Protein AF-0000000075840897 (afdb_homodimer)

Solvent-accessible surface area (backbone atoms only — not comparable to full-atom values): 18086 Å² total; per-residue (Å²): 125,67,43,53,45,55,40,48,48,54,53,66,44,51,39,72,80,48,94,46,29,31,37,32,58,39,57,42,33,40,28,56,72,81,25,43,31,68,30,54,53,46,26,56,51,46,52,54,47,36,54,46,32,34,51,52,21,56,73,65,63,35,92,47,52,15,61,36,74,41,33,37,37,39,39,49,59,40,84,54,66,41,70,30,66,32,38,38,42,43,44,78,77,44,75,60,80,56,36,32,32,34,40,36,38,36,25,44,93,89,35,72,22,32,41,35,40,36,36,18,19,26,63,71,75,56,37,87,69,88,74,78,76,52,72,72,74,77,73,74,68,84,74,72,65,60,68,67,48,58,60,60,52,47,52,53,49,49,52,51,48,54,57,52,49,59,61,58,60,75,104,128,68,44,54,46,54,39,49,50,54,54,67,44,51,39,74,80,46,93,44,28,31,37,32,59,38,58,40,31,40,27,55,67,80,24,43,32,66,29,55,52,46,26,57,49,46,52,53,46,36,53,46,31,34,51,52,21,57,74,65,63,36,91,47,53,15,60,35,73,41,33,38,37,39,39,49,57,40,83,54,68,41,68,29,66,32,39,37,41,42,46,78,76,43,74,60,80,58,36,32,33,34,40,34,40,34,25,44,94,88,36,73,22,31,41,35,39,36,36,19,18,26,64,70,74,54,37,87,70,86,73,79,76,55,75,73,75,78,75,74,68,84,72,71,63,60,68,67,49,57,60,58,51,48,52,53,50,48,53,50,48,54,57,50,49,59,61,58,60,75,104

Nearest PDB structures (foldseek):
  2oiw-assembly1_C  TM=8.127E-01  e=5.547E-05  Geobacillus stearothermophilus
  2cye-assembly3_C  TM=7.419E-01  e=3.409E-05  Thermus thermophilus HB8
  2cye-assembly3_D  TM=7.695E-01  e=5.547E-05  Thermus thermophilus HB8
  3hm0-assembly1_C  TM=6.742E-01  e=1.288E-05  Bartonella henselae
  1z54-assembly1_C  TM=6.981E-01  e=3.623E-05  Thermus thermophilus HB8

Organism: Prymnesium parvum (NCBI:txid97485)

Radius of gyration: 21.01 Å; Cα contacts (8 Å, |Δi|>4): 615; chains: 2; bounding box: 51×58×53 Å

InterPro domains:
  IPR029069 HotDog domain superfamily [SSF54637] (30-122)
  IPR042171 Acyl-CoA thioesterase, double hotdog domain [G3DSA:2.40.160.210] (9-170)
  IPR049449 Acyl-CoA thioesterase-like, N-terminal HotDog domain [PF13622] (31-118)
  IPR052389 Secondary Metabolite Biosynthesis-Associated [PTHR38110] (14-128)

Structure (mmCIF, N/CA/C/O backbone):
data_AF-0000000075840897-model_v1
#
loop_
_entity.id
_entity.type
_entity.pdbx_description
1 polymer 'Acyl-CoA thioesterase-like N-terminal HotDog domain-containing protein'
#
loop_
_atom_site.group_PDB
_atom_site.id
_atom_site.type_symbol
_atom_site.label_atom_id
_atom_site.label_alt_id
_atom_site.label_comp_id
_atom_site.label_asym_id
_atom_site.label_entity_id
_atom_site.label_seq_id
_atom_site.pdbx_PDB_ins_code
_atom_site.Cartn_x
_atom_site.Cartn_y
_atom_site.Cartn_z
_atom_site.occupancy
_atom_site.B_iso_or_equiv
_atom_site.auth_seq_id
_atom_site.auth_comp_id
_atom_site.auth_asym_id
_atom_site.auth_atom_id
_atom_site.pdbx_PDB_model_num
ATOM 1 N N . MET A 1 1 ? -11.82 6.68 -18.422 1 30.27 1 MET A N 1
ATOM 2 C CA . MET A 1 1 ? -10.711 5.73 -18.453 1 30.27 1 MET A CA 1
ATOM 3 C C . MET A 1 1 ? -11.07 4.445 -17.719 1 30.27 1 MET A C 1
ATOM 5 O O . MET A 1 1 ? -11.688 4.48 -16.656 1 30.27 1 MET A O 1
ATOM 9 N N . PRO A 1 2 ? -11 3.426 -18.391 1 37.78 2 PRO A N 1
ATOM 10 C CA . PRO A 1 2 ? -11.547 2.17 -17.875 1 37.78 2 PRO A CA 1
ATOM 11 C C . PRO A 1 2 ? -11.023 1.831 -16.469 1 37.78 2 PRO A C 1
ATOM 13 O O . PRO A 1 2 ? -9.906 2.219 -16.125 1 37.78 2 PRO A O 1
ATOM 16 N N . ARG A 1 3 ? -11.914 1.494 -15.57 1 45.22 3 ARG A N 1
ATOM 17 C CA . ARG A 1 3 ? -11.891 1.002 -14.195 1 45.22 3 ARG A CA 1
ATOM 18 C C . ARG A 1 3 ? -10.594 0.267 -13.898 1 45.22 3 ARG A C 1
ATOM 20 O O . ARG A 1 3 ? -9.977 0.485 -12.852 1 45.22 3 ARG A O 1
ATOM 27 N N . ALA A 1 4 ? -10.289 -0.65 -14.844 1 48.78 4 ALA A N 1
ATOM 28 C CA . ALA A 1 4 ? -9.297 -1.722 -14.766 1 48.78 4 ALA A CA 1
ATOM 29 C C . ALA A 1 4 ? -7.922 -1.23 -15.211 1 48.78 4 ALA A C 1
ATOM 31 O O . ALA A 1 4 ? -6.934 -1.962 -15.117 1 48.78 4 ALA A O 1
ATOM 32 N N . ALA A 1 5 ? -7.832 0.174 -15.328 1 57.53 5 ALA A N 1
ATOM 33 C CA . ALA A 1 5 ? -6.711 0.597 -16.156 1 57.53 5 ALA A CA 1
ATOM 34 C C . ALA A 1 5 ? -5.438 0.76 -15.336 1 57.53 5 ALA A C 1
ATOM 36 O O . ALA A 1 5 ? -4.352 0.374 -15.773 1 57.53 5 ALA A O 1
ATOM 37 N N . PHE A 1 6 ? -5.664 1.065 -14 1 62.91 6 PHE A N 1
ATOM 38 C CA . PHE A 1 6 ? -4.441 1.334 -13.25 1 62.91 6 PHE A CA 1
ATOM 39 C C . PHE A 1 6 ? -3.719 0.036 -12.914 1 62.91 6 PHE A C 1
ATOM 41 O O . PHE A 1 6 ? -2.498 -0.059 -13.07 1 62.91 6 PHE A O 1
ATOM 48 N N . ASN A 1 7 ? -4.484 -0.882 -12.555 1 62.03 7 ASN A N 1
ATOM 49 C CA . ASN A 1 7 ? -3.891 -2.178 -12.242 1 62.03 7 ASN A CA 1
ATOM 50 C C . ASN A 1 7 ? -3.221 -2.795 -13.469 1 62.03 7 ASN A C 1
ATOM 52 O O . ASN A 1 7 ? -2.105 -3.312 -13.375 1 62.03 7 ASN A O 1
ATOM 56 N N . LEU A 1 8 ? -3.957 -2.607 -14.438 1 63.94 8 LEU A N 1
ATOM 57 C CA . LEU A 1 8 ? -3.432 -3.195 -15.664 1 63.94 8 LEU A CA 1
ATOM 58 C C . LEU A 1 8 ? -2.143 -2.502 -16.094 1 63.94 8 LEU A C 1
ATOM 60 O O . LEU A 1 8 ? -1.184 -3.16 -16.5 1 63.94 8 LEU A O 1
ATOM 64 N N . LEU A 1 9 ? -2.16 -1.252 -15.828 1 67.81 9 LEU A N 1
ATOM 65 C CA . LEU A 1 9 ? -0.963 -0.519 -16.219 1 67.81 9 LEU A CA 1
ATOM 66 C C . LEU A 1 9 ? 0.211 -0.866 -15.312 1 67.81 9 LEU A C 1
ATOM 68 O O . LEU A 1 9 ? 1.328 -1.083 -15.789 1 67.81 9 LEU A O 1
ATOM 72 N N . ALA A 1 10 ? -0.112 -0.98 -14.078 1 73.88 10 ALA A N 1
ATOM 73 C CA . ALA A 1 10 ? 0.959 -1.311 -13.141 1 73.88 10 ALA A CA 1
ATOM 74 C C . ALA A 1 10 ? 1.469 -2.73 -13.367 1 73.88 10 ALA A C 1
ATOM 76 O O . ALA A 1 10 ? 2.676 -2.977 -13.328 1 73.88 10 ALA A O 1
ATOM 77 N N . LEU A 1 11 ? 0.583 -3.58 -13.703 1 73.88 11 LEU A N 1
ATOM 78 C CA . LEU A 1 11 ? 0.962 -4.965 -13.953 1 73.88 11 LEU A CA 1
ATOM 79 C C . LEU A 1 11 ? 1.738 -5.094 -15.258 1 73.88 11 LEU A C 1
ATOM 81 O O . LEU A 1 11 ? 2.672 -5.891 -15.359 1 73.88 11 LEU A O 1
ATOM 85 N N . GLN A 1 12 ? 1.384 -4.293 -16.125 1 75.69 12 GLN A N 1
ATOM 86 C CA . GLN A 1 12 ? 2.059 -4.34 -17.422 1 75.69 12 GLN A CA 1
ATOM 87 C C . GLN A 1 12 ? 3.486 -3.809 -17.312 1 75.69 12 GLN A C 1
ATOM 89 O O . GLN A 1 12 ? 4.371 -4.242 -18.047 1 75.69 12 GLN A O 1
ATOM 94 N N . ARG A 1 13 ? 3.65 -3.004 -16.453 1 84 13 ARG A N 1
ATOM 95 C CA . ARG A 1 13 ? 4.969 -2.4 -16.297 1 84 13 ARG A CA 1
ATOM 96 C C . ARG A 1 13 ? 5.883 -3.295 -15.469 1 84 13 ARG A C 1
ATOM 98 O O . ARG A 1 13 ? 7.105 -3.139 -15.492 1 84 13 ARG A O 1
ATOM 105 N N . LEU A 1 14 ? 5.254 -4.199 -14.75 1 91.25 14 LEU A N 1
ATOM 106 C CA . LEU A 1 14 ? 6.02 -5.109 -13.906 1 91.25 14 LEU A CA 1
ATOM 107 C C . LEU A 1 14 ? 6.496 -6.32 -14.703 1 91.25 14 LEU A C 1
ATOM 109 O O . LEU A 1 14 ? 5.734 -7.266 -14.922 1 91.25 14 LEU A O 1
ATOM 113 N N . HIS A 1 15 ? 7.773 -6.344 -15.133 1 92.81 15 HIS A N 1
ATOM 114 C CA . HIS A 1 15 ? 8.344 -7.391 -15.969 1 92.81 15 HIS A CA 1
ATOM 115 C C . HIS A 1 15 ? 9.211 -8.344 -15.156 1 92.81 15 HIS A C 1
ATOM 117 O O . HIS A 1 15 ? 10.133 -7.906 -14.461 1 92.81 15 HIS A O 1
ATOM 123 N N . ARG A 1 16 ? 8.914 -9.562 -15.297 1 92.44 16 ARG A N 1
ATOM 124 C CA . ARG A 1 16 ? 9.734 -10.562 -14.633 1 92.44 16 ARG A CA 1
ATOM 125 C C . ARG A 1 16 ? 11 -10.859 -15.43 1 92.44 16 ARG A C 1
ATOM 127 O O . ARG A 1 16 ? 10.93 -11.312 -16.562 1 92.44 16 ARG A O 1
ATOM 134 N N . SER A 1 17 ? 12.109 -10.602 -14.914 1 93.06 17 SER A N 1
ATOM 135 C CA . SER A 1 17 ? 13.383 -10.82 -15.594 1 93.06 17 SER A CA 1
ATOM 136 C C . SER A 1 17 ? 14.008 -12.148 -15.164 1 93.06 17 SER A C 1
ATOM 138 O O . SER A 1 17 ? 14.828 -12.719 -15.898 1 93.06 17 SER A O 1
ATOM 140 N N . ALA A 1 18 ? 13.734 -12.641 -14.023 1 93.75 18 ALA A N 1
ATOM 141 C CA . ALA A 1 18 ? 14.148 -13.922 -13.453 1 93.75 18 ALA A CA 1
ATOM 142 C C . ALA A 1 18 ? 13.188 -14.359 -12.344 1 93.75 18 ALA A C 1
ATOM 144 O O . ALA A 1 18 ? 12.273 -13.617 -11.984 1 93.75 18 ALA A O 1
ATOM 145 N N . ARG A 1 19 ? 13.328 -15.547 -11.922 1 91.5 19 ARG A N 1
ATOM 146 C CA . ARG A 1 19 ? 12.477 -16.016 -10.828 1 91.5 19 ARG A CA 1
ATOM 147 C C . ARG A 1 19 ? 12.578 -15.078 -9.625 1 91.5 19 ARG A C 1
ATOM 149 O O . ARG A 1 19 ? 13.672 -14.859 -9.094 1 91.5 19 ARG A O 1
ATOM 156 N N . GLY A 1 20 ? 11.5 -14.461 -9.273 1 95.19 20 GLY A N 1
ATOM 157 C CA . GLY A 1 20 ? 11.43 -13.602 -8.102 1 95.19 20 GLY A CA 1
ATOM 158 C C . GLY A 1 20 ? 12.031 -12.227 -8.336 1 95.19 20 GLY A C 1
ATOM 159 O O . GLY A 1 20 ? 12.234 -11.461 -7.391 1 95.19 20 GLY A O 1
ATOM 160 N N . VAL A 1 21 ? 12.43 -11.961 -9.586 1 97.69 21 VAL A N 1
ATOM 161 C CA . VAL A 1 21 ? 13.023 -10.656 -9.883 1 97.69 21 VAL A CA 1
ATOM 162 C C . VAL A 1 21 ? 12.164 -9.922 -10.906 1 97.69 21 VAL A C 1
ATOM 164 O O . VAL A 1 21 ? 11.914 -10.438 -12 1 97.69 21 VAL A O 1
ATOM 167 N N . TYR A 1 22 ? 11.75 -8.758 -10.57 1 97.62 22 TYR A N 1
ATOM 168 C CA . TYR A 1 22 ? 10.875 -7.945 -11.406 1 97.62 22 TYR A CA 1
ATOM 169 C C . TYR A 1 22 ? 11.5 -6.59 -11.703 1 97.62 22 TYR A C 1
ATOM 171 O O . TYR A 1 22 ? 12.133 -5.984 -10.836 1 97.62 22 TYR A O 1
ATOM 179 N N . ARG A 1 23 ? 11.32 -6.172 -12.906 1 97 23 ARG A N 1
ATOM 180 C CA . ARG A 1 23 ? 11.695 -4.824 -13.312 1 97 23 ARG A CA 1
ATOM 181 C C . ARG A 1 23 ? 10.469 -3.982 -13.625 1 97 23 ARG A C 1
ATOM 183 O O . ARG A 1 23 ? 9.5 -4.477 -14.219 1 97 23 ARG A O 1
ATOM 190 N N . THR A 1 24 ? 10.547 -2.766 -13.172 1 94.5 24 THR A N 1
ATOM 191 C CA . THR A 1 24 ? 9.438 -1.851 -13.43 1 94.5 24 THR A CA 1
ATOM 192 C C . THR A 1 24 ? 9.938 -0.41 -13.516 1 94.5 24 THR A C 1
ATOM 194 O O . THR A 1 24 ? 11.094 -0.13 -13.211 1 94.5 24 THR A O 1
ATOM 197 N N . ARG A 1 25 ? 9.133 0.449 -14.008 1 91.19 25 ARG A N 1
ATOM 198 C CA . ARG A 1 25 ? 9.344 1.891 -13.938 1 91.19 25 ARG A CA 1
ATOM 199 C C . ARG A 1 25 ? 8.367 2.547 -12.969 1 91.19 25 ARG A C 1
ATOM 201 O O . ARG A 1 25 ? 7.148 2.439 -13.148 1 91.19 25 ARG A O 1
ATOM 208 N N . ILE A 1 26 ? 8.922 3.111 -11.953 1 88.81 26 ILE A N 1
ATOM 209 C CA . ILE A 1 26 ? 8.07 3.746 -10.953 1 88.81 26 ILE A CA 1
ATOM 210 C C . ILE A 1 26 ? 7.363 4.949 -11.562 1 88.81 26 ILE A C 1
ATOM 212 O O . ILE A 1 26 ? 8.008 5.852 -12.102 1 88.81 26 ILE A O 1
ATOM 216 N N . SER A 1 27 ? 6.062 4.926 -11.516 1 80.81 27 SER A N 1
ATOM 217 C CA . SER A 1 27 ? 5.266 5.98 -12.133 1 80.81 27 SER A CA 1
ATOM 218 C C . SER A 1 27 ? 5.344 7.277 -11.336 1 80.81 27 SER A C 1
ATOM 220 O O . SER A 1 27 ? 5.332 7.254 -10.102 1 80.81 27 SER A O 1
ATOM 222 N N . HIS A 1 28 ? 5.359 8.344 -11.984 1 75.94 28 HIS A N 1
ATOM 223 C CA . HIS A 1 28 ? 5.328 9.664 -11.359 1 75.94 28 HIS A CA 1
ATOM 224 C C . HIS A 1 28 ? 3.898 10.109 -11.078 1 75.94 28 HIS A C 1
ATOM 226 O O . HIS A 1 28 ? 3.68 11.156 -10.469 1 75.94 28 HIS A O 1
ATOM 232 N N . SER A 1 29 ? 2.955 9.328 -11.531 1 71.81 29 SER A N 1
ATOM 233 C CA . SER A 1 29 ? 1.555 9.727 -11.414 1 71.81 29 SER A CA 1
ATOM 234 C C . SER A 1 29 ? 1.098 9.711 -9.961 1 71.81 29 SER A C 1
ATOM 236 O O . SER A 1 29 ? 0.056 10.281 -9.625 1 71.81 29 SER A O 1
ATOM 238 N N . PHE A 1 30 ? 2 9.141 -9.102 1 72.75 30 PHE A N 1
ATOM 239 C CA . PHE A 1 30 ? 1.608 9 -7.703 1 72.75 30 PHE A CA 1
ATOM 240 C C . PHE A 1 30 ? 2.537 9.797 -6.797 1 72.75 30 PHE A C 1
ATOM 242 O O . PHE A 1 30 ? 2.615 9.531 -5.594 1 72.75 30 PHE A O 1
ATOM 249 N N . ASP A 1 31 ? 3.156 10.695 -7.406 1 71.38 31 ASP A N 1
ATOM 250 C CA . ASP A 1 31 ? 4.141 11.461 -6.641 1 71.38 31 ASP A CA 1
ATOM 251 C C . ASP A 1 31 ? 3.457 12.438 -5.688 1 71.38 31 ASP A C 1
ATOM 253 O O . ASP A 1 31 ? 2.447 13.055 -6.043 1 71.38 31 ASP A O 1
ATOM 257 N N . ILE A 1 32 ? 3.875 12.43 -4.547 1 65 32 ILE A N 1
ATOM 258 C CA . ILE A 1 32 ? 3.572 13.492 -3.596 1 65 32 ILE A CA 1
ATOM 259 C C . ILE A 1 32 ? 4.855 14.227 -3.221 1 65 32 ILE A C 1
ATOM 261 O O . ILE A 1 32 ? 5.812 13.617 -2.736 1 65 32 ILE A O 1
ATOM 265 N N . GLY A 1 33 ? 4.922 15.555 -3.455 1 65.56 33 GLY A N 1
ATOM 266 C CA . GLY A 1 33 ? 6.109 16.328 -3.113 1 65.56 33 GLY A CA 1
ATOM 267 C C . GLY A 1 33 ? 7.324 15.945 -3.939 1 65.56 33 GLY A C 1
ATOM 268 O O . GLY A 1 33 ? 8.445 15.945 -3.436 1 65.56 33 GLY A O 1
ATOM 269 N N . GLY A 1 34 ? 7.129 15.398 -5.168 1 69.12 34 GLY A N 1
ATOM 270 C CA . GLY A 1 34 ? 8.242 15.078 -6.051 1 69.12 34 GLY A CA 1
ATOM 271 C C . GLY A 1 34 ? 8.727 13.648 -5.906 1 69.12 34 GLY A C 1
ATOM 272 O O . GLY A 1 34 ? 9.633 13.227 -6.625 1 69.12 34 GLY A O 1
ATOM 273 N N . GLU A 1 35 ? 8.219 12.992 -4.926 1 78.81 35 GLU A N 1
ATOM 274 C CA . GLU A 1 35 ? 8.609 11.602 -4.734 1 78.81 35 GLU A CA 1
ATOM 275 C C . GLU A 1 35 ? 7.41 10.664 -4.855 1 78.81 35 GLU A C 1
ATOM 277 O O . GLU A 1 35 ? 6.289 11.047 -4.508 1 78.81 35 GLU A O 1
ATOM 282 N N . PRO A 1 36 ? 7.742 9.484 -5.363 1 83.06 36 PRO A N 1
ATOM 283 C CA . PRO A 1 36 ? 6.648 8.516 -5.406 1 83.06 36 PRO A CA 1
ATOM 284 C C . PRO A 1 36 ? 6.039 8.25 -4.027 1 83.06 36 PRO A C 1
ATOM 286 O O . PRO A 1 36 ? 6.766 8.18 -3.033 1 83.06 36 PRO A O 1
ATOM 289 N N . ASN A 1 37 ? 4.777 8.234 -4.031 1 84 37 ASN A N 1
ATOM 290 C CA . ASN A 1 37 ? 4.047 7.895 -2.814 1 84 37 ASN A CA 1
ATOM 291 C C . ASN A 1 37 ? 4.41 6.496 -2.316 1 84 37 ASN A C 1
ATOM 293 O O . ASN A 1 37 ? 4.457 5.547 -3.1 1 84 37 ASN A O 1
ATOM 297 N N . ARG A 1 38 ? 4.641 6.41 -1.081 1 89.94 38 ARG A N 1
ATOM 298 C CA . ARG A 1 38 ? 5.098 5.152 -0.493 1 89.94 38 ARG A CA 1
ATOM 299 C C . ARG A 1 38 ? 3.982 4.117 -0.481 1 89.94 38 ARG A C 1
ATOM 301 O O . ARG A 1 38 ? 4.246 2.912 -0.491 1 89.94 38 ARG A O 1
ATOM 308 N N . GLY A 1 39 ? 2.674 4.535 -0.479 1 87.62 39 GLY A N 1
ATOM 309 C CA . GLY A 1 39 ? 1.571 3.613 -0.705 1 87.62 39 GLY A CA 1
ATOM 310 C C . GLY A 1 39 ? 1.587 2.99 -2.088 1 87.62 39 GLY A C 1
ATOM 311 O O . GLY A 1 39 ? 1.244 1.817 -2.25 1 87.62 39 GLY A O 1
ATOM 312 N N . TYR A 1 40 ? 1.993 3.768 -3.029 1 84.56 40 TYR A N 1
ATOM 313 C CA . TYR A 1 40 ? 2.131 3.244 -4.383 1 84.56 40 TYR A CA 1
ATOM 314 C C . TYR A 1 40 ? 3.232 2.193 -4.453 1 84.56 40 TYR A C 1
ATOM 316 O O . TYR A 1 40 ? 3.082 1.169 -5.125 1 84.56 40 TYR A O 1
ATOM 324 N N . LEU A 1 41 ? 4.328 2.457 -3.781 1 92.5 41 LEU A N 1
ATOM 325 C CA . LEU A 1 41 ? 5.41 1.479 -3.748 1 92.5 41 LEU A CA 1
ATOM 326 C C . LEU A 1 41 ? 4.93 0.162 -3.145 1 92.5 41 LEU A C 1
ATOM 328 O O . LEU A 1 41 ? 5.289 -0.914 -3.629 1 92.5 41 LEU A O 1
ATOM 332 N N . SER A 1 42 ? 4.129 0.286 -2.107 1 93.75 42 SER A N 1
ATOM 333 C CA . SER A 1 42 ? 3.564 -0.905 -1.482 1 93.75 42 SER A CA 1
ATOM 334 C C . SER A 1 42 ? 2.658 -1.661 -2.449 1 93.75 42 SER A C 1
ATOM 336 O O . SER A 1 42 ? 2.662 -2.895 -2.475 1 93.75 42 SER A O 1
ATOM 338 N N . PHE A 1 43 ? 1.948 -0.928 -3.211 1 88.06 43 PHE A N 1
ATOM 339 C CA . PHE A 1 43 ? 1.068 -1.521 -4.211 1 88.06 43 PHE A CA 1
ATOM 340 C C . PHE A 1 43 ? 1.872 -2.309 -5.242 1 88.06 43 PHE A C 1
ATOM 342 O O . PHE A 1 43 ? 1.582 -3.479 -5.5 1 88.06 43 PHE A O 1
ATOM 349 N N . VAL A 1 44 ? 2.922 -1.704 -5.797 1 91.5 44 VAL A N 1
ATOM 350 C CA . VAL A 1 44 ? 3.727 -2.342 -6.836 1 91.5 44 VAL A CA 1
ATOM 351 C C . VAL A 1 44 ? 4.441 -3.562 -6.258 1 91.5 44 VAL A C 1
ATOM 353 O O . VAL A 1 44 ? 4.527 -4.605 -6.91 1 91.5 44 VAL A O 1
ATOM 356 N N . ALA A 1 45 ? 4.977 -3.406 -5.027 1 95.69 45 ALA A N 1
ATOM 357 C CA . ALA A 1 45 ? 5.617 -4.539 -4.359 1 95.69 45 ALA A CA 1
ATOM 358 C C . ALA A 1 45 ? 4.621 -5.668 -4.121 1 95.69 45 ALA A C 1
ATOM 360 O O . ALA A 1 45 ? 4.957 -6.844 -4.277 1 95.69 45 ALA A O 1
ATOM 361 N N . GLY A 1 46 ? 3.402 -5.258 -3.734 1 93.81 46 GLY A N 1
ATOM 362 C CA . GLY A 1 46 ? 2.352 -6.246 -3.545 1 93.81 46 GLY A CA 1
ATOM 363 C C . GLY A 1 46 ? 2.041 -7.035 -4.805 1 93.81 46 GLY A C 1
ATOM 364 O O . GLY A 1 46 ? 1.78 -8.234 -4.742 1 93.81 46 GLY A O 1
ATOM 365 N N . LEU A 1 47 ? 2.061 -6.379 -5.906 1 90.94 47 LEU A N 1
ATOM 366 C CA . LEU A 1 47 ? 1.828 -7.055 -7.176 1 90.94 47 LEU A CA 1
ATOM 367 C C . LEU A 1 47 ? 2.92 -8.086 -7.453 1 90.94 47 LEU A C 1
ATOM 369 O O . LEU A 1 47 ? 2.627 -9.211 -7.855 1 90.94 47 LEU A O 1
ATOM 373 N N . ALA A 1 48 ? 4.141 -7.688 -7.191 1 95.25 48 ALA A N 1
ATOM 374 C CA . ALA A 1 48 ? 5.266 -8.586 -7.422 1 95.25 48 ALA A CA 1
ATOM 375 C C . ALA A 1 48 ? 5.207 -9.789 -6.48 1 95.25 48 ALA A C 1
ATOM 377 O O . ALA A 1 48 ? 5.391 -10.93 -6.91 1 95.25 48 ALA A O 1
ATOM 378 N N . MET A 1 49 ? 4.922 -9.508 -5.25 1 96.06 49 MET A N 1
ATOM 379 C CA . MET A 1 49 ? 4.836 -10.578 -4.262 1 96.06 49 MET A CA 1
ATOM 380 C C . MET A 1 49 ? 3.676 -11.516 -4.574 1 96.06 49 MET A C 1
ATOM 382 O O . MET A 1 49 ? 3.807 -12.742 -4.453 1 96.06 49 MET A O 1
ATOM 386 N N . GLY A 1 50 ? 2.564 -10.914 -4.961 1 91.88 50 GLY A N 1
ATOM 387 C CA . GLY A 1 50 ? 1.415 -11.727 -5.328 1 91.88 50 GLY A CA 1
ATOM 388 C C . GLY A 1 50 ? 1.7 -12.688 -6.469 1 91.88 50 GLY A C 1
ATOM 389 O O . GLY A 1 50 ? 1.304 -13.852 -6.418 1 91.88 50 GLY A O 1
ATOM 390 N N . ARG A 1 51 ? 2.355 -12.219 -7.473 1 90.12 51 ARG A N 1
ATOM 391 C CA . ARG A 1 51 ? 2.729 -13.07 -8.594 1 90.12 51 ARG A CA 1
ATOM 392 C C . ARG A 1 51 ? 3.643 -14.203 -8.148 1 90.12 51 ARG A C 1
ATOM 394 O O . ARG A 1 51 ? 3.475 -15.352 -8.57 1 90.12 51 ARG A O 1
ATOM 401 N N . THR A 1 52 ? 4.547 -13.867 -7.348 1 94 52 THR A N 1
ATOM 402 C CA . THR A 1 52 ? 5.488 -14.867 -6.852 1 94 52 THR A CA 1
ATOM 403 C C . THR A 1 52 ? 4.773 -15.906 -5.992 1 94 52 THR A C 1
ATOM 405 O O . THR A 1 52 ? 5.016 -17.109 -6.129 1 94 52 THR A O 1
ATOM 408 N N . ALA A 1 53 ? 3.904 -15.445 -5.141 1 93.12 53 ALA A N 1
ATOM 409 C CA . ALA A 1 53 ? 3.145 -16.344 -4.281 1 93.12 53 ALA A CA 1
ATOM 410 C C . ALA A 1 53 ? 2.316 -17.328 -5.109 1 93.12 53 ALA A C 1
ATOM 412 O O . ALA A 1 53 ? 2.238 -18.516 -4.789 1 93.12 53 ALA A O 1
ATOM 413 N N . ALA A 1 54 ? 1.707 -16.781 -6.109 1 87 54 ALA A N 1
ATOM 414 C CA . ALA A 1 54 ? 0.898 -17.625 -6.992 1 87 54 ALA A CA 1
ATOM 415 C C . ALA A 1 54 ? 1.751 -18.688 -7.664 1 87 54 ALA A C 1
ATOM 417 O O . ALA A 1 54 ? 1.334 -19.844 -7.77 1 87 54 ALA A O 1
ATOM 418 N N . GLU A 1 55 ? 2.891 -18.359 -8.109 1 86.88 55 GLU A N 1
ATOM 419 C CA . GLU A 1 55 ? 3.797 -19.297 -8.758 1 86.88 55 GLU A CA 1
ATOM 420 C C . GLU A 1 55 ? 4.25 -20.391 -7.785 1 86.88 55 GLU A C 1
ATOM 422 O O . GLU A 1 55 ? 4.27 -21.562 -8.133 1 86.88 55 GLU A O 1
ATOM 427 N N . ILE A 1 56 ? 4.559 -19.938 -6.645 1 85 56 ILE A N 1
ATOM 428 C CA . ILE A 1 56 ? 5.039 -20.875 -5.629 1 85 56 ILE A CA 1
ATOM 429 C C . ILE A 1 56 ? 3.93 -21.859 -5.266 1 85 56 ILE A C 1
ATOM 431 O O . ILE A 1 56 ? 4.18 -23.047 -5.121 1 85 56 ILE A O 1
ATOM 435 N N . SER A 1 57 ? 2.77 -21.297 -5.16 1 83.12 57 SER A N 1
ATOM 436 C CA . SER A 1 57 ? 1.652 -22.156 -4.789 1 83.12 57 SER A CA 1
ATOM 437 C C . SER A 1 57 ? 1.343 -23.172 -5.891 1 83.12 57 SER A C 1
ATOM 439 O O . SER A 1 57 ? 0.996 -24.312 -5.605 1 83.12 57 SER A O 1
ATOM 441 N N . LEU A 1 58 ? 1.444 -22.812 -7.07 1 80.62 58 LEU A N 1
ATOM 442 C CA . LEU A 1 58 ? 1.217 -23.719 -8.195 1 80.62 58 LEU A CA 1
ATOM 443 C C . LEU A 1 58 ? 2.279 -24.812 -8.242 1 80.62 58 LEU A C 1
ATOM 445 O O . LEU A 1 58 ? 1.964 -25.969 -8.492 1 80.62 58 LEU A O 1
ATOM 449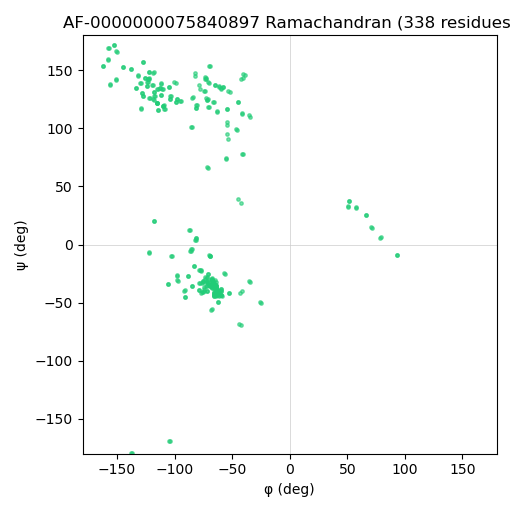 N N . GLU A 1 59 ? 3.438 -24.422 -8.039 1 81.5 59 GLU A N 1
ATOM 450 C CA . GLU A 1 59 ? 4.535 -25.391 -8.055 1 81.5 59 GLU A CA 1
ATOM 451 C C . GLU A 1 59 ? 4.398 -26.406 -6.918 1 81.5 59 GLU A C 1
ATOM 453 O O . GLU A 1 59 ? 4.754 -27.578 -7.078 1 81.5 59 GLU A O 1
ATOM 458 N N . ALA A 1 60 ? 3.891 -25.906 -5.785 1 77.19 60 ALA A N 1
ATOM 459 C CA . ALA A 1 60 ? 3.732 -26.766 -4.617 1 77.19 60 ALA A CA 1
ATOM 460 C C . ALA A 1 60 ? 2.459 -27.594 -4.719 1 77.19 60 ALA A C 1
ATOM 462 O O . ALA A 1 60 ? 2.131 -28.359 -3.801 1 77.19 60 ALA A O 1
ATOM 463 N N . GLU A 1 61 ? 1.803 -27.469 -5.895 1 72.31 61 GLU A N 1
ATOM 464 C CA . GLU A 1 61 ? 0.532 -28.172 -6.086 1 72.31 61 GLU A CA 1
ATOM 465 C C . GLU A 1 61 ? -0.419 -27.906 -4.922 1 72.31 61 GLU A C 1
ATOM 467 O O . GLU A 1 61 ? -1.104 -28.812 -4.453 1 72.31 61 GLU A O 1
ATOM 472 N N . ALA A 1 62 ? -0.214 -26.703 -4.465 1 65.19 62 ALA A N 1
ATOM 473 C CA . ALA A 1 62 ? -1.121 -26.328 -3.385 1 65.19 62 ALA A CA 1
ATOM 474 C C . ALA A 1 62 ? -2.572 -26.344 -3.854 1 65.19 62 ALA A C 1
ATOM 476 O O . ALA A 1 62 ? -2.859 -26.047 -5.016 1 65.19 62 ALA A O 1
ATOM 477 N N . GLU A 1 63 ? -3.385 -26.938 -2.98 1 63.03 63 GLU A N 1
ATOM 478 C CA . GLU A 1 63 ? -4.809 -27.016 -3.299 1 63.03 63 GLU A CA 1
ATOM 479 C C . GLU A 1 63 ? -5.379 -25.656 -3.648 1 63.03 63 GLU A C 1
ATOM 481 O O . GLU A 1 63 ? -6.203 -25.531 -4.559 1 63.03 63 GLU A O 1
ATOM 486 N N . ALA A 1 64 ? -4.926 -24.641 -2.842 1 62.78 64 ALA A N 1
ATOM 487 C CA . ALA A 1 64 ? -5.441 -23.297 -3.105 1 62.78 64 ALA A CA 1
ATOM 488 C C . ALA A 1 64 ? -4.309 -22.312 -3.4 1 62.78 64 ALA A C 1
ATOM 490 O O . ALA A 1 64 ? -3.221 -22.422 -2.826 1 62.78 64 ALA A O 1
ATOM 491 N N . LYS A 1 65 ? -4.551 -21.438 -4.301 1 77.5 65 LYS A N 1
ATOM 492 C CA . LYS A 1 65 ? -3.588 -20.406 -4.656 1 77.5 65 LYS A CA 1
ATOM 493 C C . LYS A 1 65 ? -3.463 -19.359 -3.543 1 77.5 65 LYS A C 1
ATOM 495 O O . LYS A 1 65 ? -4.469 -18.953 -2.961 1 77.5 65 LYS A O 1
ATOM 500 N N . HIS A 1 66 ? -2.221 -19.172 -3.104 1 83.56 66 HIS A N 1
ATOM 501 C CA . HIS A 1 66 ? -1.936 -18.125 -2.125 1 83.56 66 HIS A CA 1
ATOM 502 C C . HIS A 1 66 ? -2.053 -16.734 -2.75 1 83.56 66 HIS A C 1
ATOM 504 O O . HIS A 1 66 ? -1.063 -16 -2.838 1 83.56 66 HIS A O 1
ATOM 510 N N . SER A 1 67 ? -3.242 -16.375 -3.141 1 80.19 67 SER A N 1
ATOM 511 C CA . SER A 1 67 ? -3.379 -15.219 -4.016 1 80.19 67 SER A CA 1
ATOM 512 C C . SER A 1 67 ? -3.848 -13.992 -3.242 1 80.19 67 SER A C 1
ATOM 514 O O . SER A 1 67 ? -3.793 -12.875 -3.75 1 80.19 67 SER A O 1
ATOM 516 N N . GLN A 1 68 ? -4.23 -14.211 -2.051 1 86.88 68 GLN A N 1
ATOM 517 C CA . GLN A 1 68 ? -4.812 -13.094 -1.309 1 86.88 68 GLN A CA 1
ATOM 518 C C . GLN A 1 68 ? -3.816 -12.531 -0.298 1 86.88 68 GLN A C 1
ATOM 520 O O . GLN A 1 68 ? -3.273 -13.273 0.526 1 86.88 68 GLN A O 1
ATOM 525 N N . LEU A 1 69 ? -3.574 -11.273 -0.388 1 92.94 69 LEU A N 1
ATOM 526 C CA . LEU A 1 69 ? -2.738 -10.617 0.61 1 92.94 69 LEU A CA 1
ATOM 527 C C . LEU A 1 69 ? -3.461 -10.523 1.949 1 92.94 69 LEU A C 1
ATOM 529 O O . LEU A 1 69 ? -4.527 -9.914 2.043 1 92.94 69 LEU A O 1
ATOM 533 N N . ILE A 1 70 ? -2.881 -11.148 2.928 1 94.06 70 ILE A N 1
ATOM 534 C CA . ILE A 1 70 ? -3.463 -11.188 4.266 1 94.06 70 ILE A CA 1
ATOM 535 C C . ILE A 1 70 ? -2.936 -10.023 5.094 1 94.06 70 ILE A C 1
ATOM 537 O O . ILE A 1 70 ? -3.697 -9.359 5.801 1 94.06 70 ILE A O 1
ATOM 541 N N . SER A 1 71 ? -1.644 -9.812 5.004 1 96.69 71 SER A N 1
ATOM 542 C CA . SER A 1 71 ? -0.999 -8.719 5.715 1 96.69 71 SER A CA 1
ATOM 543 C C . SER A 1 71 ? 0.331 -8.344 5.066 1 96.69 71 SER A C 1
ATOM 545 O O . SER A 1 71 ? 0.914 -9.141 4.332 1 96.69 71 SER A O 1
ATOM 547 N N . MET A 1 72 ? 0.743 -7.145 5.363 1 97.75 72 MET A N 1
ATOM 548 C CA . MET A 1 72 ? 2.014 -6.676 4.816 1 97.75 72 MET A CA 1
ATOM 549 C C . MET A 1 72 ? 2.666 -5.664 5.75 1 97.75 72 MET A C 1
ATOM 551 O O . MET A 1 72 ? 1.979 -4.832 6.348 1 97.75 72 MET A O 1
ATOM 555 N N . HIS A 1 73 ? 3.895 -5.766 5.816 1 98.38 73 HIS A N 1
ATOM 556 C CA . HIS A 1 73 ? 4.711 -4.738 6.449 1 98.38 73 HIS A CA 1
ATOM 557 C C . HIS A 1 73 ? 5.637 -4.066 5.438 1 98.38 73 HIS A C 1
ATOM 559 O O . HIS A 1 73 ? 6.227 -4.742 4.594 1 98.38 73 HIS A O 1
ATOM 565 N N . ALA A 1 74 ? 5.68 -2.811 5.484 1 98 74 ALA A N 1
ATOM 566 C CA . ALA A 1 74 ? 6.555 -2.037 4.605 1 98 74 ALA A CA 1
ATOM 567 C C . ALA A 1 74 ? 7.473 -1.126 5.414 1 98 74 ALA A C 1
ATOM 569 O O . ALA A 1 74 ? 7.047 -0.517 6.398 1 98 74 ALA A O 1
ATOM 570 N N . SER A 1 75 ? 8.688 -1.066 5.062 1 97.44 75 SER A N 1
ATOM 571 C CA . SER A 1 75 ? 9.672 -0.142 5.621 1 97.44 75 SER A CA 1
ATOM 572 C C . SER A 1 75 ? 10.406 0.617 4.52 1 97.44 75 SER A C 1
ATOM 574 O O . SER A 1 75 ? 10.891 0.013 3.562 1 97.44 75 SER A O 1
ATOM 576 N N . PHE A 1 76 ? 10.461 1.868 4.656 1 95.19 76 PHE A N 1
ATOM 577 C CA . PHE A 1 76 ? 11.039 2.723 3.629 1 95.19 76 PHE A CA 1
ATOM 578 C C . PHE A 1 76 ? 12.359 3.314 4.102 1 95.19 76 PHE A C 1
ATOM 580 O O . PHE A 1 76 ? 12.398 4.043 5.098 1 95.19 76 PHE A O 1
ATOM 587 N N . SER A 1 77 ? 13.344 2.971 3.346 1 91.75 77 SER A N 1
ATOM 588 C CA . SER A 1 77 ? 14.695 3.291 3.803 1 91.75 77 SER A CA 1
ATOM 589 C C . SER A 1 77 ? 15.203 4.574 3.154 1 91.75 77 SER A C 1
ATOM 591 O O . SER A 1 77 ? 16.078 5.25 3.709 1 91.75 77 SER A O 1
ATOM 593 N N . SER A 1 78 ? 14.781 4.855 1.965 1 87.44 78 SER A N 1
ATOM 594 C CA . SER A 1 78 ? 15.234 6.051 1.257 1 87.44 78 SER A CA 1
ATOM 595 C C . SER A 1 78 ? 14.18 6.531 0.26 1 87.44 78 SER A C 1
ATOM 597 O O . SER A 1 78 ? 13.18 5.852 0.03 1 87.44 78 SER A O 1
ATOM 599 N N . SER A 1 79 ? 14.43 7.648 -0.263 1 85.88 79 SER A N 1
ATOM 600 C CA . SER A 1 79 ? 13.539 8.172 -1.297 1 85.88 79 SER A CA 1
ATOM 601 C C . SER A 1 79 ? 13.68 7.383 -2.594 1 85.88 79 SER A C 1
ATOM 603 O O . SER A 1 79 ? 14.727 6.801 -2.867 1 85.88 79 SER A O 1
ATOM 605 N N . THR A 1 80 ? 12.602 7.184 -3.168 1 88.75 80 THR A N 1
ATOM 606 C CA . THR A 1 80 ? 12.562 6.566 -4.488 1 88.75 80 THR A CA 1
ATOM 607 C C . THR A 1 80 ? 12.367 7.621 -5.574 1 88.75 80 THR A C 1
ATOM 609 O O . THR A 1 80 ? 11.648 8.602 -5.371 1 88.75 80 THR A O 1
ATOM 612 N N . ARG A 1 81 ? 13.062 7.461 -6.672 1 89.19 81 ARG A N 1
ATOM 613 C CA . ARG A 1 81 ? 12.906 8.375 -7.797 1 89.19 81 ARG A CA 1
ATOM 614 C C . ARG A 1 81 ? 11.742 7.953 -8.688 1 89.19 81 ARG A C 1
ATOM 616 O O . ARG A 1 81 ? 11.625 6.785 -9.055 1 89.19 81 ARG A O 1
ATOM 623 N N . GLY A 1 82 ? 10.844 8.906 -8.906 1 85.62 82 GLY A N 1
ATOM 624 C CA . GLY A 1 82 ? 9.781 8.688 -9.875 1 85.62 82 GLY A CA 1
ATOM 625 C C . GLY A 1 82 ? 10.281 8.648 -11.312 1 85.62 82 GLY A C 1
ATOM 626 O O . GLY A 1 82 ? 11.352 9.188 -11.617 1 85.62 82 GLY A O 1
ATOM 627 N N . ASN A 1 83 ? 9.5 7.926 -12.133 1 86.69 83 ASN A N 1
ATOM 628 C CA . ASN A 1 83 ? 9.828 7.785 -13.555 1 86.69 83 ASN A CA 1
ATOM 629 C C . ASN A 1 83 ? 11.211 7.18 -13.75 1 86.69 83 ASN A C 1
ATOM 631 O O . ASN A 1 83 ? 11.977 7.637 -14.594 1 86.69 83 ASN A O 1
ATOM 635 N N . ALA A 1 84 ? 11.594 6.398 -12.93 1 91.44 84 ALA A N 1
ATOM 636 C CA . ALA A 1 84 ? 12.875 5.699 -12.984 1 91.44 84 ALA A CA 1
ATOM 637 C C . ALA A 1 84 ? 12.68 4.195 -12.836 1 91.44 84 ALA A C 1
ATOM 639 O O . ALA A 1 84 ? 11.664 3.74 -12.305 1 91.44 84 ALA A O 1
ATOM 640 N N . GLU A 1 85 ? 13.695 3.523 -13.344 1 94.88 85 GLU A N 1
ATOM 641 C CA . GLU A 1 85 ? 13.656 2.068 -13.258 1 94.88 85 GLU A CA 1
ATOM 642 C C . GLU A 1 85 ? 13.914 1.592 -11.836 1 94.88 85 GLU A C 1
ATOM 644 O O . GLU A 1 85 ? 14.703 2.199 -11.102 1 94.88 85 GLU A O 1
ATOM 649 N N . ALA A 1 86 ? 13.219 0.583 -11.484 1 96.75 86 ALA A N 1
ATOM 650 C CA . ALA A 1 86 ? 13.414 -0.081 -10.203 1 96.75 86 ALA A CA 1
ATOM 651 C C . ALA A 1 86 ? 13.367 -1.599 -10.359 1 96.75 86 ALA A C 1
ATOM 653 O O . ALA A 1 86 ? 12.797 -2.115 -11.32 1 96.75 86 ALA A O 1
ATOM 654 N N . VAL A 1 87 ? 14.086 -2.213 -9.477 1 98.19 87 VAL A N 1
ATOM 655 C CA . VAL A 1 87 ? 14.062 -3.67 -9.406 1 98.19 87 VAL A CA 1
ATOM 656 C C . VAL A 1 87 ? 13.398 -4.113 -8.102 1 98.19 87 VAL A C 1
ATOM 658 O O . VAL A 1 87 ? 13.648 -3.535 -7.043 1 98.19 87 VAL A O 1
ATOM 661 N N . ILE A 1 88 ? 12.523 -5.059 -8.172 1 98.38 88 ILE A N 1
ATOM 662 C CA . ILE A 1 88 ? 11.93 -5.684 -6.996 1 98.38 88 ILE A CA 1
ATOM 663 C C . ILE A 1 88 ? 12.352 -7.148 -6.922 1 98.38 88 ILE A C 1
ATOM 665 O O . ILE A 1 88 ? 12.031 -7.941 -7.809 1 98.38 88 ILE A O 1
ATOM 669 N N . GLU A 1 89 ? 13.094 -7.441 -5.867 1 98.69 89 GLU A N 1
ATOM 670 C CA . GLU A 1 89 ? 13.492 -8.82 -5.59 1 98.69 89 GLU A CA 1
ATOM 671 C C . GLU A 1 89 ? 12.578 -9.461 -4.555 1 98.69 89 GLU A C 1
ATOM 673 O O . GLU A 1 89 ? 12.391 -8.922 -3.461 1 98.69 89 GLU A O 1
ATOM 678 N N . VAL A 1 90 ? 12.008 -10.594 -4.922 1 98.44 90 VAL A N 1
ATOM 679 C CA . VAL A 1 90 ? 11.062 -11.273 -4.039 1 98.44 90 VAL A CA 1
ATOM 680 C C . VAL A 1 90 ? 11.602 -12.648 -3.66 1 98.44 90 VAL A C 1
ATOM 682 O O . VAL A 1 90 ? 12.031 -13.414 -4.523 1 98.44 90 VAL A O 1
ATOM 685 N N . GLU A 1 91 ? 11.578 -12.93 -2.387 1 97.44 91 GLU A N 1
ATOM 686 C CA . GLU A 1 91 ? 11.992 -14.234 -1.873 1 97.44 91 GLU A CA 1
ATOM 687 C C . GLU A 1 91 ? 10.938 -14.82 -0.941 1 97.44 91 GLU A C 1
ATOM 689 O O . GLU A 1 91 ? 10.344 -14.102 -0.139 1 97.44 91 GLU A O 1
ATOM 694 N N . ALA A 1 92 ? 10.727 -16.109 -1.09 1 96.31 92 ALA A N 1
ATOM 695 C CA . ALA A 1 92 ? 9.844 -16.797 -0.154 1 96.31 92 ALA A CA 1
ATOM 696 C C . ALA A 1 92 ? 10.578 -17.141 1.139 1 96.31 92 ALA A C 1
ATOM 698 O O . ALA A 1 92 ? 11.578 -17.859 1.12 1 96.31 92 ALA A O 1
ATOM 699 N N . LEU A 1 93 ? 10.062 -16.609 2.186 1 97.31 93 LEU A N 1
ATOM 700 C CA . LEU A 1 93 ? 10.656 -16.906 3.482 1 97.31 93 LEU A CA 1
ATOM 701 C C . LEU A 1 93 ? 10.102 -18.203 4.055 1 97.31 93 LEU A C 1
ATOM 703 O O . LEU A 1 93 ? 10.828 -18.969 4.688 1 97.31 93 LEU A O 1
ATOM 707 N N . ARG A 1 94 ? 8.859 -18.422 3.809 1 94.31 94 ARG A N 1
ATOM 708 C CA . ARG A 1 94 ? 8.164 -19.609 4.309 1 94.31 94 ARG A CA 1
ATOM 709 C C . ARG A 1 94 ? 6.957 -19.938 3.438 1 94.31 94 ARG A C 1
ATOM 711 O O . ARG A 1 94 ? 6.234 -19.047 3 1 94.31 94 ARG A O 1
ATOM 718 N N . THR A 1 95 ? 6.789 -21.172 3.184 1 91.12 95 THR A N 1
ATOM 719 C CA . THR A 1 95 ? 5.609 -21.656 2.479 1 91.12 95 THR A CA 1
ATOM 720 C C . THR A 1 95 ? 4.961 -22.812 3.236 1 91.12 95 THR A C 1
ATOM 722 O O . THR A 1 95 ? 5.633 -23.797 3.574 1 91.12 95 THR A O 1
ATOM 725 N N . SER A 1 96 ? 3.822 -22.578 3.619 1 86.75 96 SER A N 1
ATOM 726 C CA . SER A 1 96 ? 3.016 -23.641 4.211 1 86.75 96 SER A CA 1
ATOM 727 C C . SER A 1 96 ? 1.947 -24.125 3.236 1 86.75 96 SER A C 1
ATOM 729 O O . SER A 1 96 ? 1.958 -23.766 2.061 1 86.75 96 SER A O 1
ATOM 731 N N . ARG A 1 97 ? 0.985 -24.953 3.744 1 83.06 97 ARG A N 1
ATOM 732 C CA . ARG A 1 97 ? -0.096 -25.484 2.922 1 83.06 97 ARG A CA 1
ATOM 733 C C . ARG A 1 97 ? -1.044 -24.375 2.48 1 83.06 97 ARG A C 1
ATOM 735 O O . ARG A 1 97 ? -1.55 -24.391 1.355 1 83.06 97 ARG A O 1
ATOM 742 N N . SER A 1 98 ? -1.146 -23.312 3.367 1 85.25 98 SER A N 1
ATOM 743 C CA . SER A 1 98 ? -2.205 -22.344 3.096 1 85.25 98 SER A CA 1
ATOM 744 C C . SER A 1 98 ? -1.642 -20.938 2.934 1 85.25 98 SER A C 1
ATOM 746 O O . SER A 1 98 ? -2.361 -20.016 2.547 1 85.25 98 SER A O 1
ATOM 748 N N . THR A 1 99 ? -0.34 -20.812 3.217 1 91.38 99 THR A N 1
ATOM 749 C CA . THR A 1 99 ? 0.173 -19.453 3.16 1 91.38 99 THR A CA 1
ATOM 750 C C . THR A 1 99 ? 1.604 -19.438 2.633 1 91.38 99 THR A C 1
ATOM 752 O O . THR A 1 99 ? 2.336 -20.422 2.775 1 91.38 99 THR A O 1
ATOM 755 N N . SER A 1 100 ? 1.966 -18.391 2.045 1 93.94 100 SER A N 1
ATOM 756 C CA . SER A 1 100 ? 3.34 -18.031 1.699 1 93.94 100 SER A CA 1
ATOM 757 C C . SER A 1 100 ? 3.744 -16.703 2.326 1 93.94 100 SER A C 1
ATOM 759 O O . SER A 1 100 ? 3.02 -15.711 2.213 1 93.94 100 SER A O 1
ATOM 761 N N . THR A 1 101 ? 4.824 -16.703 3.041 1 96.44 101 THR A N 1
ATOM 762 C CA . THR A 1 101 ? 5.434 -15.477 3.557 1 96.44 101 THR A CA 1
ATOM 763 C C . THR A 1 101 ? 6.59 -15.031 2.668 1 96.44 101 THR A C 1
ATOM 765 O O . THR A 1 101 ? 7.543 -15.789 2.459 1 96.44 101 THR A O 1
ATOM 768 N N . LEU A 1 102 ? 6.449 -13.82 2.195 1 98.12 102 LEU A N 1
ATOM 769 C CA . LEU A 1 102 ? 7.426 -13.344 1.217 1 98.12 102 LEU A CA 1
ATOM 770 C C . LEU A 1 102 ? 8.109 -12.07 1.699 1 98.12 102 LEU A C 1
ATOM 772 O O . LEU A 1 102 ? 7.512 -11.281 2.436 1 98.12 102 LEU A O 1
ATOM 776 N N . LEU A 1 103 ? 9.359 -11.922 1.305 1 98.69 103 LEU A N 1
ATOM 777 C CA . LEU A 1 103 ? 10.117 -10.688 1.454 1 98.69 103 LEU A CA 1
ATOM 778 C C . LEU A 1 103 ? 10.406 -10.055 0.096 1 98.69 103 LEU A C 1
ATOM 780 O O . LEU A 1 103 ? 10.836 -10.742 -0.833 1 98.69 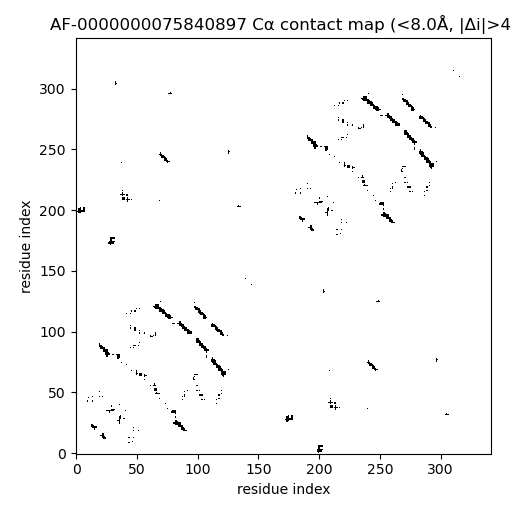103 LEU A O 1
ATOM 784 N N . ALA A 1 104 ? 10.078 -8.781 -0.039 1 98.69 104 ALA A N 1
ATOM 785 C CA . ALA A 1 104 ? 10.414 -8.047 -1.258 1 98.69 104 ALA A CA 1
ATOM 786 C C . ALA A 1 104 ? 11.336 -6.867 -0.954 1 98.69 104 ALA A C 1
ATOM 788 O O . ALA A 1 104 ? 11.156 -6.172 0.049 1 98.69 104 ALA A O 1
ATOM 789 N N . ARG A 1 105 ? 12.32 -6.68 -1.778 1 98.75 105 ARG A N 1
ATOM 790 C CA . ARG A 1 105 ? 13.227 -5.535 -1.731 1 98.75 105 ARG A CA 1
ATOM 791 C C . ARG A 1 105 ? 13.086 -4.672 -2.982 1 98.75 105 ARG A C 1
ATOM 793 O O . ARG A 1 105 ? 13.18 -5.18 -4.105 1 98.75 105 ARG A O 1
ATOM 800 N N . LEU A 1 106 ? 12.766 -3.451 -2.795 1 98.25 106 LEU A N 1
ATOM 801 C CA . LEU A 1 106 ? 12.727 -2.494 -3.895 1 98.25 106 LEU A CA 1
ATOM 802 C C . LEU A 1 106 ? 14.047 -1.729 -3.998 1 98.25 106 LEU A C 1
ATOM 804 O O . LEU A 1 106 ? 14.453 -1.054 -3.049 1 98.25 106 LEU A O 1
ATOM 808 N N . LEU A 1 107 ? 14.625 -1.819 -5.168 1 98.19 107 LEU A N 1
ATOM 809 C CA . LEU A 1 107 ? 15.938 -1.217 -5.375 1 98.19 107 LEU A CA 1
ATOM 810 C C . LEU A 1 107 ? 15.898 -0.223 -6.531 1 98.19 107 LEU A C 1
ATOM 812 O O . LEU A 1 107 ? 15.234 -0.463 -7.543 1 98.19 107 LEU A O 1
ATOM 816 N N . GLN A 1 108 ? 16.578 0.829 -6.41 1 96.12 108 GLN A N 1
ATOM 817 C CA . GLN A 1 108 ? 16.953 1.736 -7.492 1 96.12 108 GLN A CA 1
ATOM 818 C C . GLN A 1 108 ? 18.453 1.985 -7.512 1 96.12 108 GLN A C 1
ATOM 820 O O . GLN A 1 108 ? 19.047 2.312 -6.48 1 96.12 108 GLN A O 1
ATOM 825 N N . ASP A 1 109 ? 19.062 1.778 -8.703 1 94.75 109 ASP A N 1
ATOM 826 C CA . ASP A 1 109 ? 20.516 1.926 -8.844 1 94.75 109 ASP A CA 1
ATOM 827 C C . ASP A 1 109 ? 21.25 1.11 -7.785 1 94.75 109 ASP A C 1
ATOM 829 O O . ASP A 1 109 ? 22.156 1.624 -7.113 1 94.75 109 ASP A O 1
ATOM 833 N N . ASP A 1 110 ? 20.766 -0.018 -7.477 1 94.5 110 ASP A N 1
ATOM 834 C CA . ASP A 1 110 ? 21.344 -1.018 -6.586 1 94.5 110 ASP A CA 1
ATOM 835 C C . ASP A 1 110 ? 21.297 -0.554 -5.133 1 94.5 110 ASP A C 1
ATOM 837 O O . ASP A 1 110 ? 22 -1.092 -4.277 1 94.5 110 ASP A O 1
ATOM 841 N N . LYS A 1 111 ? 20.5 0.47 -4.922 1 96.06 111 LYS A N 1
ATOM 842 C CA . LYS A 1 111 ? 20.266 0.947 -3.562 1 96.06 111 LYS A CA 1
ATOM 843 C C . LYS A 1 111 ? 18.891 0.531 -3.057 1 96.06 111 LYS A C 1
ATOM 845 O O . LYS A 1 111 ? 17.891 0.645 -3.779 1 96.06 111 LYS A O 1
ATOM 850 N N . LEU A 1 112 ? 18.906 0.047 -1.794 1 97.12 112 LEU A N 1
ATOM 851 C CA . LEU A 1 112 ? 17.641 -0.36 -1.174 1 97.12 112 LEU A CA 1
ATOM 852 C C . LEU A 1 112 ? 16.781 0.855 -0.835 1 97.12 112 LEU A C 1
ATOM 854 O O . LEU A 1 112 ? 17.219 1.747 -0.107 1 97.12 112 LEU A O 1
ATOM 858 N N . CYS A 1 113 ? 15.594 0.842 -1.352 1 96.31 113 CYS A N 1
ATOM 859 C CA . CYS A 1 113 ? 14.688 1.958 -1.125 1 96.31 113 CYS A CA 1
ATOM 860 C C . CYS A 1 113 ? 13.602 1.58 -0.126 1 96.31 113 CYS A C 1
ATOM 862 O O . CYS A 1 113 ? 13.156 2.416 0.664 1 96.31 113 CYS A O 1
ATOM 864 N N . ALA A 1 114 ? 13.203 0.32 -0.169 1 97.38 114 ALA A N 1
ATOM 865 C CA . ALA A 1 114 ? 12.141 -0.161 0.704 1 97.38 114 ALA A CA 1
ATOM 866 C C . ALA A 1 114 ? 12.148 -1.685 0.8 1 97.38 114 ALA A C 1
ATOM 868 O O . ALA A 1 114 ? 12.641 -2.365 -0.105 1 97.38 114 ALA A O 1
ATOM 869 N N . CYS A 1 115 ? 11.648 -2.172 1.901 1 98.44 115 CYS A N 1
ATOM 870 C CA . CYS A 1 115 ? 11.461 -3.6 2.133 1 98.44 115 CYS A CA 1
ATOM 871 C C . CYS A 1 115 ? 10.023 -3.908 2.52 1 98.44 115 CYS A C 1
ATOM 873 O O . CYS A 1 115 ? 9.398 -3.146 3.258 1 98.44 115 CYS A O 1
ATOM 875 N N . PHE A 1 116 ? 9.562 -5.031 2.035 1 98.5 116 PHE A N 1
ATOM 876 C CA . PHE A 1 116 ? 8.195 -5.457 2.283 1 98.5 116 PHE A CA 1
ATOM 877 C C . PHE A 1 116 ? 8.148 -6.922 2.697 1 98.5 116 PHE A C 1
ATOM 879 O O . PHE A 1 116 ? 8.852 -7.754 2.127 1 98.5 116 PHE A O 1
ATOM 886 N N . THR A 1 117 ? 7.383 -7.195 3.73 1 98.62 117 THR A N 1
ATOM 887 C CA . THR A 1 117 ? 7.043 -8.578 4.062 1 98.62 117 THR A CA 1
ATOM 888 C C . THR A 1 117 ? 5.539 -8.805 3.957 1 98.62 117 THR A C 1
ATOM 890 O O . THR A 1 117 ? 4.746 -8.016 4.473 1 98.62 117 THR A O 1
ATOM 893 N N . GLY A 1 118 ? 5.188 -9.805 3.232 1 97.94 118 GLY A N 1
ATOM 894 C CA . GLY A 1 118 ? 3.775 -10.086 3.027 1 97.94 118 GLY A CA 1
ATOM 895 C C . GLY A 1 118 ? 3.418 -11.547 3.266 1 97.94 118 GLY A C 1
ATOM 896 O O . GLY A 1 118 ? 4.234 -12.438 3.031 1 97.94 118 GLY A O 1
ATOM 897 N N . ILE A 1 119 ? 2.262 -11.742 3.777 1 96.56 119 ILE A N 1
ATOM 898 C CA . ILE A 1 119 ? 1.68 -13.078 3.914 1 96.56 119 ILE A CA 1
ATOM 899 C C . ILE A 1 119 ? 0.522 -13.234 2.932 1 96.56 119 ILE A C 1
ATOM 901 O O . ILE A 1 119 ? -0.414 -12.43 2.93 1 96.56 119 ILE A O 1
ATOM 905 N N . TYR A 1 120 ? 0.604 -14.141 2.08 1 93.88 120 TYR A N 1
ATOM 906 C CA . TYR A 1 120 ? -0.426 -14.438 1.092 1 93.88 120 TYR A CA 1
ATOM 907 C C . TYR A 1 120 ? -1.09 -15.781 1.391 1 93.88 120 TYR A C 1
ATOM 909 O O . TYR A 1 120 ? -0.412 -16.766 1.707 1 93.88 120 TYR A O 1
ATOM 917 N N . GLY A 1 121 ? -2.393 -15.711 1.323 1 89.88 121 GLY A N 1
ATOM 918 C CA . GLY A 1 121 ? -3.131 -16.922 1.616 1 89.88 121 GLY A CA 1
ATOM 919 C C . GLY A 1 121 ? -4.281 -17.172 0.657 1 89.88 121 GLY A C 1
ATOM 920 O O . GLY A 1 121 ? -4.457 -16.438 -0.31 1 89.88 121 GLY A O 1
ATOM 921 N N . ASP A 1 122 ? -4.945 -18.234 0.911 1 75.44 122 ASP A N 1
ATOM 922 C CA . ASP A 1 122 ? -6.109 -18.609 0.115 1 75.44 122 ASP A CA 1
ATOM 923 C C . ASP A 1 122 ? -7.355 -17.859 0.583 1 75.44 122 ASP A C 1
ATOM 925 O O . ASP A 1 122 ? -7.359 -17.266 1.658 1 75.44 122 ASP A O 1
ATOM 929 N N . HIS A 1 123 ? -8.297 -17.547 -0.432 1 60.34 123 HIS A N 1
ATOM 930 C CA . HIS A 1 123 ? -9.555 -16.891 -0.138 1 60.34 123 HIS A CA 1
ATOM 931 C C . HIS A 1 123 ? -10.211 -17.469 1.108 1 60.34 123 HIS A C 1
ATOM 933 O O . HIS A 1 123 ? -10.938 -16.766 1.823 1 60.34 123 HIS A O 1
ATOM 939 N N . THR A 1 124 ? -10.141 -18.75 1.195 1 53.84 124 THR A N 1
ATOM 940 C CA . THR A 1 124 ? -10.758 -19.375 2.357 1 53.84 124 THR A CA 1
ATOM 941 C C . THR A 1 124 ? -10.188 -18.797 3.65 1 53.84 124 THR A C 1
ATOM 943 O O . THR A 1 124 ? -10.82 -18.891 4.707 1 53.84 124 THR A O 1
ATOM 946 N N . ALA A 1 125 ? -9.062 -18.359 3.477 1 49.31 125 ALA A N 1
ATOM 947 C CA . ALA A 1 125 ? -8.438 -17.844 4.695 1 49.31 125 ALA A CA 1
ATOM 948 C C . ALA A 1 125 ? -9.148 -16.594 5.191 1 49.31 125 ALA A C 1
ATOM 950 O O . ALA A 1 125 ? -9.117 -16.281 6.383 1 49.31 125 ALA A O 1
ATOM 951 N N . LEU A 1 126 ? -9.664 -15.75 4.211 1 48.25 126 LEU A N 1
ATOM 952 C CA . LEU A 1 126 ? -10.438 -14.57 4.586 1 48.25 126 LEU A CA 1
ATOM 953 C C . LEU A 1 126 ? -11.922 -14.891 4.664 1 48.25 126 LEU A C 1
ATOM 955 O O . LEU A 1 126 ? -12.719 -14.07 5.125 1 48.25 126 LEU A O 1
ATOM 959 N N . ASP A 1 127 ? -12.508 -15.789 3.67 1 42.84 127 ASP A N 1
ATOM 960 C CA . ASP A 1 127 ? -13.93 -16.078 3.596 1 42.84 127 ASP A CA 1
ATOM 961 C C . ASP A 1 127 ? -14.469 -16.562 4.945 1 42.84 127 ASP A C 1
ATOM 963 O O . ASP A 1 127 ? -14.094 -17.625 5.422 1 42.84 127 ASP A O 1
ATOM 967 N N . GLY A 1 128 ? -14.938 -16.172 5.902 1 36.59 128 GLY A N 1
ATOM 968 C CA . GLY A 1 128 ? -16.281 -16.688 6.078 1 36.59 128 GLY A CA 1
ATOM 969 C C . GLY A 1 128 ? -17.109 -16.656 4.801 1 36.59 128 GLY A C 1
ATOM 970 O O . GLY A 1 128 ? -17.969 -17.516 4.59 1 36.59 128 GLY A O 1
ATOM 971 N N . GLY A 1 129 ? -17.641 -15.445 4.031 1 32.69 129 GLY A N 1
ATOM 972 C CA . GLY A 1 129 ? -18.562 -15.461 2.916 1 32.69 129 GLY A CA 1
ATOM 973 C C . GLY A 1 129 ? -17.922 -15.836 1.6 1 32.69 129 GLY A C 1
ATOM 974 O O . GLY A 1 129 ? -16.703 -15.75 1.456 1 32.69 129 GLY A O 1
ATOM 975 N N . SER A 1 130 ? -18.547 -16.781 0.733 1 32.5 130 SER A N 1
ATOM 976 C CA . SER A 1 130 ? -18.406 -17.422 -0.569 1 32.5 130 SER A CA 1
ATOM 977 C C . SER A 1 130 ? -17.984 -16.422 -1.639 1 32.5 130 SER A C 1
ATOM 979 O O . SER A 1 130 ? -18.812 -15.953 -2.42 1 32.5 130 SER A O 1
ATOM 981 N N . GLY A 1 131 ? -17.234 -15.461 -1.564 1 30.08 131 GLY A N 1
ATOM 982 C CA . GLY A 1 131 ? -17.094 -14.578 -2.715 1 30.08 131 GLY A CA 1
ATOM 983 C C . GLY A 1 131 ? -16.469 -15.258 -3.916 1 30.08 131 GLY A C 1
ATOM 984 O O . GLY A 1 131 ? -15.812 -16.297 -3.779 1 30.08 131 GLY A O 1
ATOM 985 N N . PHE A 1 132 ? -17 -15.016 -5.172 1 27.33 132 PHE A N 1
ATOM 986 C CA . PHE A 1 132 ? -16.766 -15.43 -6.551 1 27.33 132 PHE A CA 1
ATOM 987 C C . PHE A 1 132 ? -15.32 -15.18 -6.961 1 27.33 132 PHE A C 1
ATOM 989 O O . PHE A 1 132 ? -14.797 -14.086 -6.754 1 27.33 132 PHE A O 1
ATOM 996 N N . GLU A 1 133 ? -14.57 -16.125 -7.004 1 31.3 133 GLU A N 1
ATOM 997 C CA . GLU A 1 133 ? -13.211 -16.25 -7.52 1 31.3 133 GLU A CA 1
ATOM 998 C C . GLU A 1 133 ? -13.125 -15.812 -8.977 1 31.3 133 GLU A C 1
ATOM 1000 O O . GLU A 1 133 ? -13.734 -16.438 -9.852 1 31.3 133 GLU A O 1
ATOM 1005 N N . LEU A 1 134 ? -13.156 -14.57 -9.445 1 30.05 134 LEU A N 1
ATOM 1006 C CA . LEU A 1 134 ? -12.875 -14.469 -10.875 1 30.05 134 LEU A CA 1
ATOM 1007 C C . LEU A 1 134 ? -11.453 -14.938 -11.18 1 30.05 134 LEU A C 1
ATOM 1009 O O . LEU A 1 134 ? -10.508 -14.57 -10.477 1 30.05 134 LEU A O 1
ATOM 1013 N N . PRO A 1 135 ? -11.344 -15.977 -11.898 1 28.7 135 PRO A N 1
ATOM 1014 C CA . PRO A 1 135 ? -10.031 -16.469 -12.336 1 28.7 135 PRO A CA 1
ATOM 1015 C C . PRO A 1 135 ? -9.125 -15.359 -12.852 1 28.7 135 PRO A C 1
ATOM 1017 O O . PRO A 1 135 ? -9.609 -14.344 -13.359 1 28.7 135 PRO A O 1
ATOM 1020 N N . ALA A 1 136 ? -7.969 -15.164 -12.305 1 31.48 136 ALA A N 1
ATOM 1021 C CA . ALA A 1 136 ? -6.945 -14.297 -12.875 1 31.48 136 ALA A CA 1
ATOM 1022 C C . ALA A 1 136 ? -6.961 -14.359 -14.398 1 31.48 136 ALA A C 1
ATOM 1024 O O . ALA A 1 136 ? -7.059 -15.445 -14.984 1 31.48 136 ALA A O 1
ATOM 1025 N N . PRO A 1 137 ? -7.332 -13.367 -15.102 1 31.78 137 PRO A N 1
ATOM 1026 C CA . PRO A 1 137 ? -7.246 -13.547 -16.547 1 31.78 137 PRO A CA 1
ATOM 1027 C C . PRO A 1 137 ? -5.965 -14.258 -16.984 1 31.78 137 PRO A C 1
ATOM 1029 O O . PRO A 1 137 ? -4.914 -14.062 -16.375 1 31.78 137 PRO A O 1
ATOM 1032 N N . GLU A 1 138 ? -6.09 -15.422 -17.484 1 28.95 138 GLU A N 1
ATOM 1033 C CA . GLU A 1 138 ? -4.984 -16.047 -18.203 1 28.95 138 GLU A CA 1
ATOM 1034 C C . GLU A 1 138 ? -4.27 -15.039 -19.109 1 28.95 138 GLU A C 1
ATOM 1036 O O . GLU A 1 138 ? -4.844 -14.547 -20.078 1 28.95 138 GLU A O 1
ATOM 1041 N N . LEU A 1 139 ? -3.377 -14.156 -18.484 1 33.72 139 LEU A N 1
ATOM 1042 C CA . LEU A 1 139 ? -2.588 -13.367 -19.422 1 33.72 139 LEU A CA 1
ATOM 1043 C C . LEU A 1 139 ? -2.02 -14.25 -20.531 1 33.72 139 LEU A C 1
ATOM 1045 O O . LEU A 1 139 ? -1.406 -15.281 -20.25 1 33.72 139 LEU A O 1
ATOM 1049 N N . PRO A 1 140 ? -2.666 -14.281 -21.734 1 33.19 140 PRO A N 1
ATOM 1050 C CA . PRO A 1 140 ? -2.094 -15.094 -22.812 1 33.19 140 PRO A CA 1
ATOM 1051 C C . PRO A 1 140 ? -0.571 -15 -22.875 1 33.19 140 PRO A C 1
ATOM 1053 O O . PRO A 1 140 ? 0.012 -14.023 -22.406 1 33.19 140 PRO A O 1
ATOM 1056 N N . ALA A 1 141 ? 0.217 -16.047 -23.266 1 31.33 141 ALA A N 1
ATOM 1057 C CA . ALA A 1 141 ? 1.627 -16.156 -23.641 1 31.33 141 ALA A CA 1
ATOM 1058 C C . ALA A 1 141 ? 2.039 -14.984 -24.531 1 31.33 141 ALA A C 1
ATOM 1060 O O . ALA A 1 141 ? 1.199 -14.375 -25.203 1 31.33 141 ALA A O 1
ATOM 1061 N N . SER A 1 142 ? 3.305 -14.328 -24.469 1 31.98 142 SER A N 1
ATOM 1062 C CA . SER A 1 142 ? 3.963 -13.227 -25.172 1 31.98 142 SER A CA 1
ATOM 1063 C C . SER A 1 142 ? 3.555 -13.195 -26.641 1 31.98 142 SER A C 1
ATOM 1065 O O . SER A 1 142 ? 3.693 -12.164 -27.312 1 31.98 142 SER A O 1
ATOM 1067 N N . SER A 1 143 ? 3.27 -14.242 -27.344 1 33.03 143 SER A N 1
ATOM 1068 C CA . SER A 1 143 ? 3.131 -14.203 -28.797 1 33.03 143 SER A CA 1
ATOM 1069 C C . SER A 1 143 ? 1.904 -13.398 -29.219 1 33.03 143 SER A C 1
ATOM 1071 O O . SER A 1 143 ? 1.919 -12.727 -30.25 1 33.03 143 SER A O 1
ATOM 1073 N N . ALA A 1 144 ? 0.75 -13.734 -28.75 1 33.03 144 ALA A N 1
ATOM 1074 C CA . ALA A 1 144 ? -0.482 -13.227 -29.344 1 33.03 144 ALA A CA 1
ATOM 1075 C C . ALA A 1 144 ? -0.753 -11.797 -28.891 1 33.03 144 ALA A C 1
ATOM 1077 O O . ALA A 1 144 ? -1.708 -11.164 -29.359 1 33.03 144 ALA A O 1
ATOM 1078 N N . CYS A 1 145 ? -0.282 -11.289 -27.875 1 38.16 145 CYS A N 1
ATOM 1079 C CA . CYS A 1 145 ? -0.528 -9.922 -27.438 1 38.16 145 CYS A CA 1
ATOM 1080 C C . CYS A 1 145 ? 0.161 -8.922 -28.359 1 38.16 145 CYS A C 1
ATOM 1082 O O . CYS A 1 145 ? 0.059 -7.707 -28.156 1 38.16 145 CYS A O 1
ATOM 1084 N N . MET A 1 146 ? 1.021 -9.281 -29.312 1 31.36 146 MET A N 1
ATOM 1085 C CA . MET A 1 146 ? 1.694 -8.414 -30.281 1 31.36 146 MET A CA 1
ATOM 1086 C C . MET A 1 146 ? 0.688 -7.762 -31.219 1 31.36 146 MET A C 1
ATOM 1088 O O . MET A 1 146 ? 1.025 -6.82 -31.938 1 31.36 146 MET A O 1
ATOM 1092 N N . SER A 1 147 ? -0.383 -8.484 -31.562 1 32.44 147 SER A N 1
ATOM 1093 C CA . SER A 1 147 ? -1.106 -7.902 -32.688 1 32.44 147 SER A CA 1
ATOM 1094 C C . SER A 1 147 ? -1.896 -6.668 -32.25 1 32.44 147 SER A C 1
ATOM 1096 O O . SER A 1 147 ? -2.055 -5.727 -33.031 1 32.44 147 SER A O 1
ATOM 1098 N N . ALA A 1 148 ? -2.508 -6.703 -31.078 1 34.75 148 ALA A N 1
ATOM 1099 C CA . ALA A 1 148 ? -3.436 -5.609 -30.812 1 34.75 148 ALA A CA 1
ATOM 1100 C C . ALA A 1 148 ? -2.705 -4.395 -30.25 1 34.75 148 ALA A C 1
ATOM 1102 O O . ALA A 1 148 ? -3.291 -3.318 -30.109 1 34.75 148 ALA A O 1
ATOM 1103 N N . MET A 1 149 ? -1.428 -4.336 -29.953 1 35.97 149 MET A N 1
ATOM 1104 C CA . MET A 1 149 ? -0.581 -3.299 -29.375 1 35.97 149 MET A CA 1
ATOM 1105 C C . MET A 1 149 ? -0.367 -2.156 -30.359 1 35.97 149 MET A C 1
ATOM 1107 O O . MET A 1 149 ? -0.166 -1.01 -29.953 1 35.97 149 MET A O 1
ATOM 1111 N N . PRO A 1 150 ? -0.341 -2.414 -31.578 1 34.78 150 PRO A N 1
ATOM 1112 C CA . PRO A 1 150 ? -0.057 -1.306 -32.5 1 34.78 150 PRO A CA 1
ATOM 1113 C C . PRO A 1 150 ? -1.166 -0.256 -32.5 1 34.78 150 PRO A C 1
ATOM 1115 O O . PRO A 1 150 ? -0.887 0.942 -32.594 1 34.78 150 PRO A O 1
ATOM 1118 N N . HIS A 1 151 ? -2.412 -0.646 -32.375 1 39.44 151 HIS A N 1
ATOM 1119 C CA . HIS A 1 151 ? -3.465 0.346 -32.562 1 39.44 151 HIS A CA 1
ATOM 1120 C C . HIS A 1 151 ? -3.617 1.221 -31.312 1 39.44 151 HIS A C 1
ATOM 1122 O O . HIS A 1 151 ? -3.826 2.432 -31.422 1 39.44 151 HIS A O 1
ATOM 1128 N N . LEU A 1 152 ? -3.5 0.635 -30.094 1 37.19 152 LEU A N 1
ATOM 1129 C CA . LEU A 1 152 ? -3.674 1.461 -28.906 1 37.19 152 LEU A CA 1
ATOM 1130 C C . LEU A 1 152 ? -2.445 2.332 -28.672 1 37.19 152 LEU A C 1
ATOM 1132 O O . LEU A 1 152 ? -2.572 3.504 -28.297 1 37.19 152 LEU A O 1
ATOM 1136 N N . MET A 1 153 ? -1.275 1.924 -29.016 1 37.66 153 MET A N 1
ATOM 1137 C CA . MET A 1 153 ? -0.08 2.76 -28.969 1 37.66 153 MET A CA 1
ATOM 1138 C C . MET A 1 153 ? -0.143 3.861 -30.016 1 37.66 153 MET A C 1
ATOM 1140 O O . MET A 1 153 ? 0.352 4.969 -29.797 1 37.66 153 MET A O 1
ATOM 1144 N N . LYS A 1 154 ? -0.708 3.551 -31.156 1 43.06 154 LYS A N 1
ATOM 1145 C CA . LYS A 1 154 ? -0.894 4.566 -32.188 1 43.06 154 LYS A CA 1
ATOM 1146 C C . LYS A 1 154 ? -1.888 5.633 -31.734 1 43.06 154 LYS A C 1
ATOM 1148 O O . LYS A 1 154 ? -1.686 6.824 -31.984 1 43.06 154 LYS A O 1
ATOM 1153 N N . SER A 1 155 ? -2.879 5.309 -30.969 1 40.28 155 SER A N 1
ATOM 1154 C CA . SER A 1 155 ? -3.865 6.277 -30.5 1 40.28 155 SER A CA 1
ATOM 1155 C C . SER A 1 155 ? -3.301 7.137 -29.375 1 40.28 155 SER A C 1
ATOM 1157 O O . SER A 1 155 ? -3.547 8.344 -29.328 1 40.28 155 SER A O 1
ATOM 1159 N N . MET A 1 156 ? -2.438 6.586 -28.562 1 40.88 156 MET A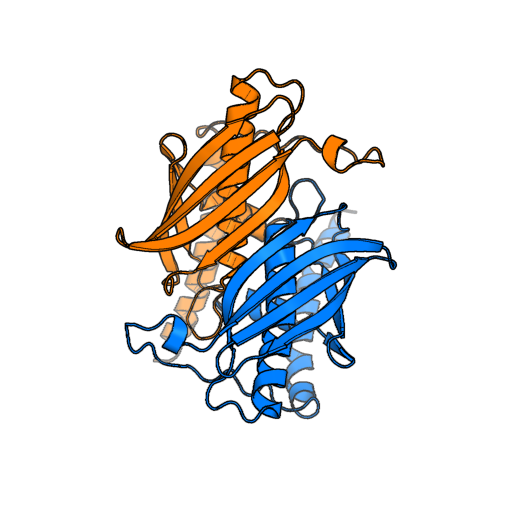 N 1
ATOM 1160 C CA . MET A 1 156 ? -1.798 7.375 -27.516 1 40.88 156 MET A CA 1
ATOM 1161 C C . MET A 1 156 ? -0.662 8.219 -28.078 1 40.88 156 MET A C 1
ATOM 1163 O O . MET A 1 156 ? -0.439 9.344 -27.641 1 40.88 156 MET A O 1
ATOM 1167 N N . GLU A 1 157 ? 0.001 7.758 -29.047 1 43.53 157 GLU A N 1
ATOM 1168 C CA . GLU A 1 157 ? 0.944 8.57 -29.812 1 43.53 157 GLU A CA 1
ATOM 1169 C C . GLU A 1 157 ? 0.229 9.703 -30.547 1 43.53 157 GLU A C 1
ATOM 1171 O O . GLU A 1 157 ? 0.77 10.797 -30.688 1 43.53 157 GLU A O 1
ATOM 1176 N N . GLY A 1 158 ? -0.9 9.422 -31.016 1 39.25 158 GLY A N 1
ATOM 1177 C CA . GLY A 1 158 ? -1.688 10.477 -31.641 1 39.25 158 GLY A CA 1
ATOM 1178 C C . GLY A 1 158 ? -2.105 11.562 -30.656 1 39.25 158 GLY A C 1
ATOM 1179 O O . GLY A 1 158 ? -2.061 12.75 -30.984 1 39.25 158 GLY A O 1
ATOM 1180 N N . LEU A 1 159 ? -2.438 11.258 -29.469 1 40.81 159 LEU A N 1
ATOM 1181 C CA . LEU A 1 159 ? -2.811 12.25 -28.469 1 40.81 159 LEU A CA 1
ATOM 1182 C C . LEU A 1 159 ? -1.583 13 -27.953 1 40.81 159 LEU A C 1
ATOM 1184 O O . LEU A 1 159 ? -1.642 14.203 -27.719 1 40.81 159 LEU A O 1
ATOM 1188 N N . ARG A 1 160 ? -0.447 12.367 -27.797 1 40 160 ARG A N 1
ATOM 1189 C CA . ARG A 1 160 ? 0.801 13.078 -27.531 1 40 160 ARG A CA 1
ATOM 1190 C C . ARG A 1 160 ? 1.166 14 -28.688 1 40 160 ARG A C 1
ATOM 1192 O O . ARG A 1 160 ? 1.7 15.094 -28.484 1 40 160 ARG A O 1
ATOM 1199 N N . SER A 1 161 ? 0.954 13.508 -29.797 1 42.72 161 SER A N 1
ATOM 1200 C CA . SER A 1 161 ? 1.231 14.359 -30.953 1 42.72 161 SER A CA 1
ATOM 1201 C C . SER A 1 161 ? 0.308 15.57 -31 1 42.72 161 SER A C 1
ATOM 1203 O O . SER A 1 161 ? 0.736 16.672 -31.344 1 42.72 161 SER A O 1
ATOM 1205 N N . LEU A 1 162 ? -0.856 15.531 -30.547 1 43.06 162 LEU A N 1
ATOM 1206 C CA . LEU A 1 162 ? -1.723 16.703 -30.469 1 43.06 162 LEU A CA 1
ATOM 1207 C C . LEU A 1 162 ? -1.267 17.641 -29.359 1 43.06 162 LEU A C 1
ATOM 1209 O O . LEU A 1 162 ? -1.339 18.859 -29.5 1 43.06 162 LEU A O 1
ATOM 1213 N N . GLY A 1 163 ? -0.78 17.125 -28.281 1 37.09 163 GLY A N 1
ATOM 1214 C CA . GLY A 1 163 ? -0.207 17.984 -27.25 1 37.09 163 GLY A CA 1
ATOM 1215 C C . GLY A 1 163 ? 1.097 18.625 -27.672 1 37.09 163 GLY A C 1
ATOM 1216 O O . GLY A 1 163 ? 1.426 19.734 -27.219 1 37.09 163 GLY A O 1
ATOM 1217 N N . GLN A 1 164 ? 1.863 17.906 -28.422 1 36.94 164 GLN A N 1
ATOM 1218 C CA . GLN A 1 164 ? 3.051 18.562 -28.969 1 36.94 164 GLN A CA 1
ATOM 1219 C C . GLN A 1 164 ? 2.672 19.641 -29.984 1 36.94 164 GLN A C 1
ATOM 1221 O O . GLN A 1 164 ? 3.43 20.594 -30.188 1 36.94 164 GLN A O 1
ATOM 1226 N N . LEU A 1 165 ? 1.564 19.516 -30.672 1 37.62 165 LEU A N 1
ATOM 1227 C CA . LEU A 1 165 ? 1.209 20.562 -31.609 1 37.62 165 LEU A CA 1
ATOM 1228 C C . LEU A 1 165 ? 0.875 21.859 -30.875 1 37.62 165 LEU A C 1
ATOM 1230 O O . LEU A 1 165 ? 1.107 22.953 -31.391 1 37.62 165 LEU A O 1
ATOM 1234 N N . ARG A 1 166 ? 0.307 21.797 -29.781 1 36.06 166 ARG A N 1
ATOM 1235 C CA . ARG A 1 166 ? 0.033 23.078 -29.109 1 36.06 166 ARG A CA 1
ATOM 1236 C C . ARG A 1 166 ? 1.325 23.75 -28.656 1 36.06 166 ARG A C 1
ATOM 1238 O O . ARG A 1 166 ? 1.374 24.969 -28.5 1 36.06 166 ARG A O 1
ATOM 1245 N N . ALA A 1 167 ? 2.391 22.891 -28.328 1 37.34 167 ALA A N 1
ATOM 1246 C CA . ALA A 1 167 ? 3.633 23.547 -27.922 1 37.34 167 ALA A CA 1
ATOM 1247 C C . ALA A 1 167 ? 4.25 24.312 -29.094 1 37.34 167 ALA A C 1
ATOM 1249 O O . ALA A 1 167 ? 4.977 25.281 -28.891 1 37.34 167 ALA A O 1
ATOM 1250 N N . ASN A 1 168 ? 4.031 23.797 -30.219 1 35.66 168 ASN A N 1
ATOM 1251 C CA . ASN A 1 168 ? 4.688 24.484 -31.312 1 35.66 168 ASN A CA 1
ATOM 1252 C C . ASN A 1 168 ? 3.945 25.781 -31.688 1 35.66 168 ASN A C 1
ATOM 1254 O O . ASN A 1 168 ? 4.449 26.578 -32.469 1 35.66 168 ASN A O 1
ATOM 1258 N N . ILE A 1 169 ? 2.709 25.844 -31.344 1 35.12 169 ILE A N 1
ATOM 1259 C CA . ILE A 1 169 ? 2.092 27.062 -31.859 1 35.12 169 ILE A CA 1
ATOM 1260 C C . ILE A 1 169 ? 2.582 28.266 -31.047 1 35.12 169 ILE A C 1
ATOM 1262 O O . ILE A 1 169 ? 2.531 29.406 -31.531 1 35.12 169 ILE A O 1
ATOM 1266 N N . SER A 1 170 ? 2.955 28.047 -29.734 1 35.25 170 SER A N 1
ATOM 1267 C CA . SER A 1 170 ? 3.186 29.328 -29.078 1 35.25 170 SER A CA 1
ATOM 1268 C C . SER A 1 170 ? 4.57 29.875 -29.391 1 35.25 170 SER A C 1
ATOM 1270 O O . SER A 1 170 ? 4.945 30.953 -28.922 1 35.25 170 SER A O 1
ATOM 1272 N N . HIS A 1 171 ? 5.406 29.25 -30.25 1 29.27 171 HIS A N 1
ATOM 1273 C CA . HIS A 1 171 ? 6.426 30.219 -30.641 1 29.27 171 HIS A CA 1
ATOM 1274 C C . HIS A 1 171 ? 5.961 31.062 -31.812 1 29.27 171 HIS A C 1
ATOM 1276 O O . HIS A 1 171 ? 5.305 30.547 -32.719 1 29.27 171 HIS A O 1
ATOM 1282 N N . MET B 1 1 ? -2.578 12.156 -19.406 1 30.41 1 MET B N 1
ATOM 1283 C CA . MET B 1 1 ? -3.172 12.508 -18.109 1 30.41 1 MET B CA 1
ATOM 1284 C C . MET B 1 1 ? -2.096 12.922 -17.109 1 30.41 1 MET B C 1
ATOM 1286 O O . MET B 1 1 ? -1.032 12.305 -17.047 1 30.41 1 MET B O 1
ATOM 1290 N N . PRO B 1 2 ? -2.205 14.023 -16.625 1 37.44 2 PRO B N 1
ATOM 1291 C CA . PRO B 1 2 ? -1.122 14.617 -15.836 1 37.44 2 PRO B CA 1
ATOM 1292 C C . PRO B 1 2 ? -0.66 13.703 -14.695 1 37.44 2 PRO B C 1
ATOM 1294 O O . PRO B 1 2 ? -1.446 12.898 -14.188 1 37.44 2 PRO B O 1
ATOM 1297 N N . ARG B 1 3 ? 0.646 13.508 -14.562 1 45.16 3 ARG B N 1
ATOM 1298 C CA . ARG B 1 3 ? 1.54 12.852 -13.617 1 45.16 3 ARG B CA 1
ATOM 1299 C C . ARG B 1 3 ? 0.909 12.773 -12.234 1 45.16 3 ARG B C 1
ATOM 1301 O O . ARG B 1 3 ? 0.952 11.727 -11.586 1 45.16 3 ARG B O 1
ATOM 1308 N N . ALA B 1 4 ? 0.422 13.969 -11.812 1 48.75 4 ALA B N 1
ATOM 1309 C CA . ALA B 1 4 ? -0.005 14.344 -10.469 1 48.75 4 ALA B CA 1
ATOM 1310 C C . ALA B 1 4 ? -1.465 13.969 -10.227 1 48.75 4 ALA B C 1
ATOM 1312 O O . ALA B 1 4 ? -1.979 14.125 -9.117 1 48.75 4 ALA B O 1
ATOM 1313 N N . ALA B 1 5 ? -2.006 13.109 -11.227 1 57.53 5 ALA B N 1
ATOM 1314 C CA . ALA B 1 5 ? -3.467 13.125 -11.242 1 57.53 5 ALA B CA 1
ATOM 1315 C C . ALA B 1 5 ? -4.043 12.094 -10.281 1 57.53 5 ALA B C 1
ATOM 1317 O O . ALA B 1 5 ? -5.023 12.359 -9.586 1 57.53 5 ALA B O 1
ATOM 1318 N N . PHE B 1 6 ? -3.199 11 -10.055 1 62.91 6 PHE B N 1
ATOM 1319 C CA . PHE B 1 6 ? -3.812 9.969 -9.227 1 62.91 6 PHE B CA 1
ATOM 1320 C C . PHE B 1 6 ? -3.828 10.383 -7.762 1 62.91 6 PHE B C 1
ATOM 1322 O O . PHE B 1 6 ? -4.84 10.219 -7.078 1 62.91 6 PHE B O 1
ATOM 1329 N N . ASN B 1 7 ? -2.775 10.938 -7.387 1 62.19 7 ASN B N 1
ATOM 1330 C CA . ASN B 1 7 ? -2.705 11.406 -6.008 1 62.19 7 ASN B CA 1
ATOM 1331 C C . ASN B 1 7 ? -3.746 12.484 -5.727 1 62.19 7 ASN B C 1
ATOM 1333 O O . ASN B 1 7 ? -4.418 12.453 -4.691 1 62.19 7 ASN B O 1
ATOM 1337 N N . LEU B 1 8 ? -3.766 13.25 -6.68 1 64.12 8 LEU B N 1
ATOM 1338 C CA . LEU B 1 8 ? -4.699 14.359 -6.5 1 64.12 8 LEU B CA 1
ATOM 1339 C C . LEU B 1 8 ? -6.137 13.859 -6.453 1 64.12 8 LEU B C 1
ATOM 1341 O O . LEU B 1 8 ? -6.93 14.305 -5.621 1 64.12 8 LEU B O 1
ATOM 1345 N N . LEU B 1 9 ? -6.324 12.859 -7.234 1 67.88 9 LEU B N 1
ATOM 1346 C CA . LEU B 1 9 ? -7.684 12.336 -7.25 1 67.88 9 LEU B CA 1
ATOM 1347 C C . LEU B 1 9 ? -7.996 11.594 -5.953 1 67.88 9 LEU B C 1
ATOM 1349 O O . LEU B 1 9 ? -9.078 11.766 -5.379 1 67.88 9 LEU B O 1
ATOM 1353 N N . ALA B 1 10 ? -7.02 10.883 -5.516 1 73.69 10 ALA B N 1
ATOM 1354 C CA . ALA B 1 10 ? -7.238 10.141 -4.277 1 73.69 10 ALA B CA 1
ATOM 1355 C C . ALA B 1 10 ? -7.371 11.094 -3.088 1 73.69 10 ALA B C 1
ATOM 1357 O O . ALA B 1 10 ? -8.219 10.891 -2.215 1 73.69 10 ALA B O 1
ATOM 1358 N N . LEU B 1 11 ? -6.625 12.125 -3.125 1 73.56 11 LEU B N 1
ATOM 1359 C CA . LEU B 1 11 ? -6.676 13.094 -2.039 1 73.56 11 LEU B CA 1
ATOM 1360 C C . LEU B 1 11 ? -7.977 13.891 -2.078 1 73.56 11 LEU B C 1
ATOM 1362 O O . LEU B 1 11 ? -8.539 14.227 -1.033 1 73.56 11 LEU B O 1
ATOM 1366 N N . GLN B 1 12 ? -8.414 14.078 -3.225 1 75.75 12 GLN B N 1
ATOM 1367 C CA . GLN B 1 12 ? -9.648 14.836 -3.371 1 75.75 12 GLN B CA 1
ATOM 1368 C C . GLN B 1 12 ? -10.852 14.023 -2.898 1 75.75 12 GLN B C 1
ATOM 1370 O O . GLN B 1 12 ? -11.836 14.594 -2.412 1 75.75 12 GLN B O 1
ATOM 1375 N N . ARG B 1 13 ? -10.727 12.859 -3 1 83.94 13 ARG B N 1
ATOM 1376 C CA . ARG B 1 13 ? -11.836 11.992 -2.619 1 83.94 13 ARG B CA 1
ATOM 1377 C C . ARG B 1 13 ? -11.836 11.734 -1.115 1 83.94 13 ARG B C 1
ATOM 1379 O O . ARG B 1 13 ? -12.852 11.32 -0.551 1 83.94 13 ARG B O 1
ATOM 1386 N N . LEU B 1 14 ? -10.695 11.977 -0.515 1 91.31 14 LEU B N 1
ATOM 1387 C CA . LEU B 1 14 ? -10.562 11.758 0.921 1 91.31 14 LEU B CA 1
ATOM 1388 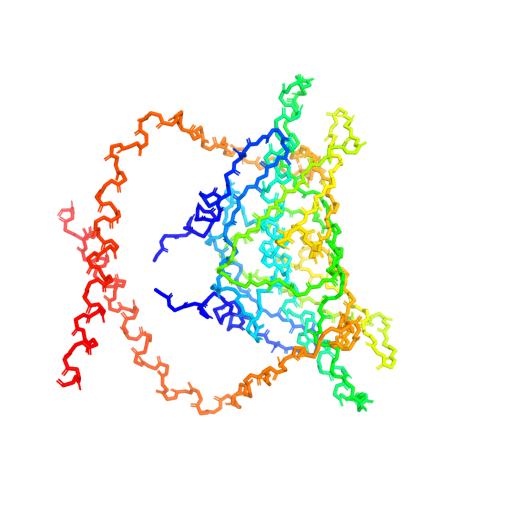C C . LEU B 1 14 ? -11.047 12.977 1.702 1 91.31 14 LEU B C 1
ATOM 1390 O O . LEU B 1 14 ? -10.312 13.961 1.846 1 91.31 14 LEU B O 1
ATOM 1394 N N . HIS B 1 15 ? -12.266 12.945 2.266 1 93 15 HIS B N 1
ATOM 1395 C CA . HIS B 1 15 ? -12.883 14.062 2.963 1 93 15 HIS B CA 1
ATOM 1396 C C . HIS B 1 15 ? -12.844 13.867 4.473 1 93 15 HIS B C 1
ATOM 1398 O O . HIS B 1 15 ? -13.289 12.828 4.98 1 93 15 HIS B O 1
ATOM 1404 N N . ARG B 1 16 ? -12.352 14.844 5.105 1 92.56 16 ARG B N 1
ATOM 1405 C CA . ARG B 1 16 ? -12.344 14.789 6.566 1 92.56 16 ARG B CA 1
ATOM 1406 C C . ARG B 1 16 ? -13.703 15.195 7.137 1 92.56 16 ARG B C 1
ATOM 1408 O O . ARG B 1 16 ? -14.164 16.312 6.926 1 92.56 16 ARG B O 1
ATOM 1415 N N . SER B 1 17 ? -14.344 14.359 7.797 1 93.19 17 SER B N 1
ATOM 1416 C CA . SER B 1 17 ? -15.656 14.633 8.383 1 93.19 17 SER B CA 1
ATOM 1417 C C . SER B 1 17 ? -15.539 15.016 9.852 1 93.19 17 SER B C 1
ATOM 1419 O O . SER B 1 17 ? -16.422 15.672 10.398 1 93.19 17 SER B O 1
ATOM 1421 N N . ALA B 1 18 ? -14.562 14.602 10.539 1 93.88 18 ALA B N 1
ATOM 1422 C CA . ALA B 1 18 ? -14.203 14.914 11.922 1 93.88 18 ALA B CA 1
ATOM 1423 C C . ALA B 1 18 ? -12.719 14.672 12.172 1 93.88 18 ALA B C 1
ATOM 1425 O O . ALA B 1 18 ? -12 14.195 11.289 1 93.88 18 ALA B O 1
ATOM 1426 N N . ARG B 1 19 ? -12.258 15.109 13.281 1 91.56 19 ARG B N 1
ATOM 1427 C CA . ARG B 1 19 ? -10.859 14.875 13.602 1 91.56 19 ARG B CA 1
ATOM 1428 C C . ARG B 1 19 ? -10.523 13.391 13.516 1 91.56 19 ARG B C 1
ATOM 1430 O O . ARG B 1 19 ? -11.133 12.57 14.203 1 91.56 19 ARG B O 1
ATOM 1437 N N . GLY B 1 20 ? -9.664 13.039 12.617 1 95.25 20 GLY B N 1
ATOM 1438 C CA . GLY B 1 20 ? -9.188 11.672 12.469 1 95.25 20 GLY B CA 1
ATOM 1439 C C . GLY B 1 20 ? -10.172 10.781 11.742 1 95.25 20 GLY B C 1
ATOM 1440 O O . GLY B 1 20 ? -10.008 9.555 11.719 1 95.25 20 GLY B O 1
ATOM 1441 N N . VAL B 1 21 ? -11.242 11.375 11.234 1 97.62 21 VAL B N 1
ATOM 1442 C CA . VAL B 1 21 ? -12.227 10.578 10.516 1 97.62 21 VAL B CA 1
ATOM 1443 C C . VAL B 1 21 ? -12.336 11.062 9.078 1 97.62 21 VAL B C 1
ATOM 1445 O O . VAL B 1 21 ? -12.609 12.234 8.828 1 97.62 21 VAL B O 1
ATOM 1448 N N . TYR B 1 22 ? -12.156 10.18 8.164 1 97.69 22 TYR B N 1
ATOM 1449 C CA . TYR B 1 22 ? -12.164 10.492 6.738 1 97.69 22 TYR B CA 1
ATOM 1450 C C . TYR B 1 22 ? -13.195 9.648 6 1 97.69 22 TYR B C 1
ATOM 1452 O O . TYR B 1 22 ? -13.367 8.461 6.301 1 97.69 22 TYR B O 1
ATOM 1460 N N . ARG B 1 23 ? -13.844 10.273 5.09 1 97 23 ARG B N 1
ATOM 1461 C CA . ARG B 1 23 ? -14.734 9.578 4.172 1 97 23 ARG B CA 1
ATOM 1462 C C . ARG B 1 23 ? -14.18 9.594 2.75 1 97 23 ARG B C 1
ATOM 1464 O O . ARG B 1 23 ? -13.617 10.594 2.311 1 97 23 ARG B O 1
ATOM 1471 N N . THR B 1 24 ? -14.336 8.461 2.125 1 94.56 24 THR B N 1
ATOM 1472 C CA . THR B 1 24 ? -13.875 8.359 0.744 1 94.56 24 THR B CA 1
ATOM 1473 C C . THR B 1 24 ? -14.711 7.348 -0.031 1 94.56 24 THR B C 1
ATOM 1475 O O . THR B 1 24 ? -15.531 6.633 0.552 1 94.56 24 THR B O 1
ATOM 1478 N N . ARG B 1 25 ? -14.586 7.359 -1.306 1 91.19 25 ARG B N 1
ATOM 1479 C CA . ARG B 1 25 ? -15.125 6.316 -2.178 1 91.19 25 ARG B CA 1
ATOM 1480 C C . ARG B 1 25 ? -14 5.477 -2.777 1 91.19 25 ARG B C 1
ATOM 1482 O O . ARG B 1 25 ? -13.117 6.004 -3.457 1 91.19 25 ARG B O 1
ATOM 1489 N N . ILE B 1 26 ? -14.023 4.227 -2.422 1 88.94 26 ILE B N 1
ATOM 1490 C CA . ILE B 1 26 ? -12.977 3.34 -2.918 1 88.94 26 ILE B CA 1
ATOM 1491 C C . ILE B 1 26 ? -13.109 3.184 -4.43 1 88.94 26 ILE B C 1
ATOM 1493 O O . ILE B 1 26 ? -14.172 2.803 -4.934 1 88.94 26 ILE B O 1
ATOM 1497 N N . SER B 1 27 ? -12.055 3.52 -5.125 1 81 27 SER B N 1
ATOM 1498 C CA . SER B 1 27 ? -12.078 3.492 -6.582 1 81 27 SER B CA 1
ATOM 1499 C C . SER B 1 27 ? -12.047 2.061 -7.109 1 81 27 SER B C 1
ATOM 1501 O O . SER B 1 27 ? -11.336 1.211 -6.566 1 81 27 SER B O 1
ATOM 1503 N N . HIS B 1 28 ? -12.719 1.82 -8.141 1 75.94 28 HIS B N 1
ATOM 1504 C CA . HIS B 1 28 ? -12.711 0.527 -8.812 1 75.94 28 HIS B CA 1
ATOM 1505 C C . HIS B 1 28 ? -11.562 0.437 -9.812 1 75.94 28 HIS B C 1
ATOM 1507 O O . HIS B 1 28 ? -11.336 -0.617 -10.414 1 75.94 28 HIS B O 1
ATOM 1513 N N . SER B 1 29 ? -10.859 1.528 -9.992 1 72 29 SER B N 1
ATOM 1514 C CA . SER B 1 29 ? -9.812 1.577 -11.008 1 72 29 SER B CA 1
ATOM 1515 C C . SER B 1 29 ? -8.633 0.685 -10.625 1 72 29 SER B C 1
ATOM 1517 O O . SER B 1 29 ? -7.789 0.365 -11.469 1 72 29 SER B O 1
ATOM 1519 N N . PHE B 1 30 ? -8.695 0.205 -9.344 1 72.94 30 PHE B N 1
ATOM 1520 C CA . PHE B 1 30 ? -7.566 -0.577 -8.859 1 72.94 30 PHE B CA 1
ATOM 1521 C C . PHE B 1 30 ? -8 -1.994 -8.508 1 72.94 30 PHE B C 1
ATOM 1523 O O . PHE B 1 30 ? -7.312 -2.695 -7.762 1 72.94 30 PHE B O 1
ATOM 1530 N N . ASP B 1 31 ? -9.078 -2.332 -9.055 1 71.38 31 ASP B N 1
ATOM 1531 C CA . ASP B 1 31 ? -9.625 -3.639 -8.711 1 71.38 31 ASP B CA 1
ATOM 1532 C C . ASP B 1 31 ? -8.828 -4.762 -9.383 1 71.38 31 ASP B C 1
ATOM 1534 O O . ASP B 1 31 ? -8.414 -4.629 -10.531 1 71.38 31 ASP B O 1
ATOM 1538 N N . ILE B 1 32 ? -8.516 -5.68 -8.648 1 65.06 32 ILE B N 1
ATOM 1539 C CA . ILE B 1 32 ? -8.039 -6.961 -9.164 1 65.06 32 ILE B CA 1
ATOM 1540 C C . ILE B 1 32 ? -9.039 -8.062 -8.805 1 65.06 32 ILE B C 1
ATOM 1542 O O . ILE B 1 32 ? -9.344 -8.266 -7.625 1 65.06 32 ILE B O 1
ATOM 1546 N N . GLY B 1 33 ? -9.578 -8.781 -9.805 1 65.75 33 GLY B N 1
ATOM 1547 C CA . GLY B 1 33 ? -10.523 -9.852 -9.531 1 65.75 33 GLY B CA 1
ATOM 1548 C C . GLY B 1 33 ? -11.828 -9.352 -8.938 1 65.75 33 GLY B C 1
ATOM 1549 O O . GLY B 1 33 ? -12.422 -10.016 -8.078 1 65.75 33 GLY B O 1
ATOM 1550 N N . GLY B 1 34 ? -12.219 -8.078 -9.188 1 69.56 34 GLY B N 1
ATOM 1551 C CA . GLY B 1 34 ? -13.492 -7.551 -8.727 1 69.56 34 GLY B CA 1
ATOM 1552 C C . GLY B 1 34 ? -13.398 -6.852 -7.379 1 69.56 34 GLY B C 1
ATOM 1553 O O . GLY B 1 34 ? -14.391 -6.316 -6.879 1 69.56 34 GLY B O 1
ATOM 1554 N N . GLU B 1 35 ? -12.266 -6.984 -6.77 1 79.06 35 GLU B N 1
ATOM 1555 C CA . GLU B 1 35 ? -12.078 -6.312 -5.488 1 79.06 35 GLU B CA 1
ATOM 1556 C C . GLU B 1 35 ? -10.945 -5.293 -5.559 1 79.06 35 GLU B C 1
ATOM 1558 O O . GLU B 1 35 ? -9.977 -5.48 -6.305 1 79.06 35 GLU B O 1
ATOM 1563 N N . PRO B 1 36 ? -11.156 -4.258 -4.758 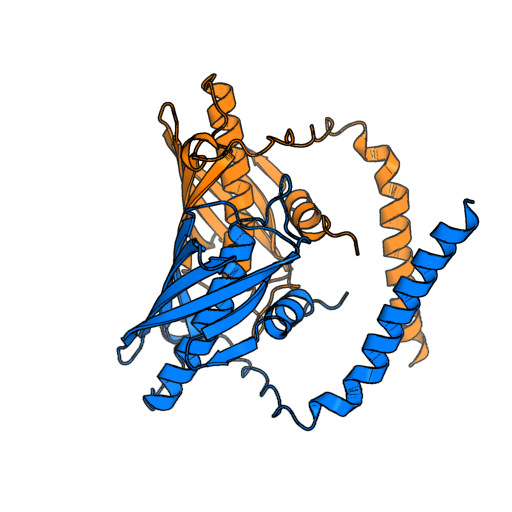1 83.19 36 PRO B N 1
ATOM 1564 C CA . PRO B 1 36 ? -10.055 -3.297 -4.707 1 83.19 36 PRO B CA 1
ATOM 1565 C C . PRO B 1 36 ? -8.742 -3.932 -4.266 1 83.19 36 PRO B C 1
ATOM 1567 O O . PRO B 1 36 ? -8.727 -4.785 -3.375 1 83.19 36 PRO B O 1
ATOM 1570 N N . ASN B 1 37 ? -7.75 -3.564 -4.965 1 83.94 37 ASN B N 1
ATOM 1571 C CA . ASN B 1 37 ? -6.406 -4.004 -4.602 1 83.94 37 ASN B CA 1
ATOM 1572 C C . ASN B 1 37 ? -6.023 -3.545 -3.197 1 83.94 37 ASN B C 1
ATOM 1574 O O . ASN B 1 37 ? -6.234 -2.385 -2.84 1 83.94 37 ASN B O 1
ATOM 1578 N N . ARG B 1 38 ? -5.48 -4.422 -2.467 1 89.81 38 ARG B N 1
ATOM 1579 C CA . ARG B 1 38 ? -5.16 -4.145 -1.07 1 89.81 38 ARG B CA 1
ATOM 1580 C C . ARG B 1 38 ? -3.996 -3.168 -0.959 1 89.81 38 ARG B C 1
ATOM 1582 O O . ARG B 1 38 ? -3.871 -2.453 0.037 1 89.81 38 ARG B O 1
ATOM 1589 N N . GLY B 1 39 ? -3.096 -3.082 -1.987 1 87.69 39 GLY B N 1
ATOM 1590 C CA . GLY B 1 39 ? -2.104 -2.02 -2.055 1 87.69 39 GLY B CA 1
ATOM 1591 C C . GLY B 1 39 ? -2.719 -0.64 -2.207 1 87.69 39 GLY B C 1
ATOM 1592 O O . GLY B 1 39 ? -2.215 0.334 -1.643 1 87.69 39 GLY B O 1
ATOM 1593 N N . TYR B 1 40 ? -3.783 -0.586 -2.936 1 84.62 40 TYR B N 1
ATOM 1594 C CA . TYR B 1 40 ? -4.504 0.673 -3.074 1 84.62 40 TYR B CA 1
ATOM 1595 C C . TYR B 1 40 ? -5.113 1.104 -1.744 1 84.62 40 TYR B C 1
ATOM 1597 O O . TYR B 1 40 ? -5.082 2.287 -1.396 1 84.62 40 TYR B O 1
ATOM 1605 N N . LEU B 1 41 ? -5.664 0.149 -1.03 1 92.5 41 LEU B N 1
ATOM 1606 C CA . LEU B 1 41 ? -6.219 0.464 0.282 1 92.5 41 LEU B CA 1
ATOM 1607 C C . LEU B 1 41 ? -5.141 1.021 1.208 1 92.5 41 LEU B C 1
ATOM 1609 O O . LEU B 1 41 ? -5.395 1.96 1.966 1 92.5 41 LEU B O 1
ATOM 1613 N N . SER B 1 42 ? -3.975 0.436 1.11 1 93.75 42 SER B N 1
ATOM 1614 C CA . SER B 1 42 ? -2.854 0.921 1.91 1 93.75 42 SER B CA 1
ATOM 1615 C C . SER B 1 42 ? -2.477 2.348 1.523 1 93.75 42 SER B C 1
ATOM 1617 O O . SER B 1 42 ? -2.15 3.164 2.387 1 93.75 42 SER B O 1
ATOM 1619 N N . PHE B 1 43 ? -2.545 2.605 0.278 1 88 43 PHE B N 1
ATOM 1620 C CA . PHE B 1 43 ? -2.258 3.943 -0.225 1 88 43 PHE B CA 1
ATOM 1621 C C . PHE B 1 43 ? -3.244 4.957 0.341 1 88 43 PHE B C 1
ATOM 1623 O O . PHE B 1 43 ? -2.838 5.984 0.893 1 88 43 PHE B O 1
ATOM 1630 N N . VAL B 1 44 ? -4.543 4.68 0.268 1 91.56 44 VAL B N 1
ATOM 1631 C CA . VAL B 1 44 ? -5.578 5.602 0.726 1 91.56 44 VAL B CA 1
ATOM 1632 C C . VAL B 1 44 ? -5.473 5.789 2.238 1 91.56 44 VAL B C 1
ATOM 1634 O O . VAL B 1 44 ? -5.617 6.902 2.744 1 91.56 44 VAL B O 1
ATOM 1637 N N . ALA B 1 45 ? -5.242 4.66 2.955 1 95.75 45 ALA B N 1
ATOM 1638 C CA . ALA B 1 45 ? -5.055 4.746 4.402 1 95.75 45 ALA B CA 1
ATOM 1639 C C . ALA B 1 45 ? -3.832 5.594 4.746 1 95.75 45 ALA B C 1
ATOM 1641 O O . ALA B 1 45 ? -3.857 6.375 5.699 1 95.75 45 ALA B O 1
ATOM 1642 N N . GLY B 1 46 ? -2.785 5.387 3.938 1 93.75 46 GLY B N 1
ATOM 1643 C CA . GLY B 1 46 ? -1.586 6.188 4.129 1 93.75 46 GLY B CA 1
ATOM 1644 C C . GLY B 1 46 ? -1.83 7.676 3.969 1 93.75 46 GLY B C 1
ATOM 1645 O O . GLY B 1 46 ? -1.255 8.492 4.699 1 93.75 46 GLY B O 1
ATOM 1646 N N . LEU B 1 47 ? -2.652 8.039 3.049 1 91.06 47 LEU B N 1
ATOM 1647 C CA . LEU B 1 47 ? -2.996 9.438 2.848 1 91.06 47 LEU B CA 1
ATOM 1648 C C . LEU B 1 47 ? -3.715 10 4.07 1 91.06 47 LEU B C 1
ATOM 1650 O O . LEU B 1 47 ? -3.398 11.102 4.531 1 91.06 47 LEU B O 1
ATOM 1654 N N . ALA B 1 48 ? -4.625 9.219 4.582 1 95.31 48 ALA B N 1
ATOM 1655 C CA . ALA B 1 48 ? -5.379 9.648 5.754 1 95.31 48 ALA B CA 1
ATOM 1656 C C . ALA B 1 48 ? -4.469 9.781 6.973 1 95.31 48 ALA B C 1
ATOM 1658 O O . ALA B 1 48 ? -4.535 10.781 7.695 1 95.31 48 ALA B O 1
ATOM 1659 N N . MET B 1 49 ? -3.635 8.812 7.145 1 96.12 49 MET B N 1
ATOM 1660 C CA . MET B 1 49 ? -2.717 8.828 8.281 1 96.12 49 MET B CA 1
ATOM 1661 C C . MET B 1 49 ? -1.724 9.977 8.156 1 96.12 49 MET B C 1
ATOM 1663 O O . MET B 1 49 ? -1.416 10.648 9.148 1 96.12 49 MET B O 1
ATOM 1667 N N . GLY B 1 50 ? -1.247 10.172 6.934 1 92 50 GLY B N 1
ATOM 1668 C CA . GLY B 1 50 ? -0.329 11.273 6.707 1 92 50 GLY B CA 1
ATOM 1669 C C . GLY B 1 50 ? -0.924 12.625 7.055 1 92 50 GLY B C 1
ATOM 1670 O O . GLY B 1 50 ? -0.263 13.461 7.68 1 92 50 GLY B O 1
ATOM 1671 N N . ARG B 1 51 ? -2.119 12.852 6.676 1 90.25 51 ARG B N 1
ATOM 1672 C CA . ARG B 1 51 ? -2.807 14.094 7.004 1 90.25 51 ARG B CA 1
ATOM 1673 C C . ARG B 1 51 ? -2.949 14.258 8.516 1 90.25 51 ARG B C 1
ATOM 1675 O O . ARG B 1 51 ? -2.734 15.352 9.047 1 90.25 51 ARG B O 1
ATOM 1682 N N . THR B 1 52 ? -3.305 13.227 9.125 1 94.06 52 THR B N 1
ATOM 1683 C CA . THR B 1 52 ? -3.484 13.266 10.57 1 94.06 52 THR B CA 1
ATOM 1684 C C . THR B 1 52 ? -2.156 13.523 11.273 1 94.06 52 THR B C 1
ATOM 1686 O O . THR B 1 52 ? -2.092 14.336 12.203 1 94.06 52 THR B O 1
ATOM 1689 N N . ALA B 1 53 ? -1.135 12.867 10.828 1 93.19 53 ALA B N 1
ATOM 1690 C CA . ALA B 1 53 ? 0.19 13.062 11.406 1 93.19 53 ALA B CA 1
ATOM 1691 C C . ALA B 1 53 ? 0.643 14.516 11.273 1 93.19 53 ALA B C 1
ATOM 1693 O O . ALA B 1 53 ? 1.211 15.078 12.211 1 93.19 53 ALA B O 1
ATOM 1694 N N . ALA B 1 54 ? 0.405 15.039 10.125 1 87.12 54 ALA B N 1
ATOM 1695 C CA . ALA B 1 54 ? 0.775 16.438 9.883 1 87.12 54 ALA B CA 1
ATOM 1696 C C . ALA B 1 54 ? 0.03 17.375 10.828 1 87.12 54 ALA B C 1
ATOM 1698 O O . ALA B 1 54 ? 0.615 18.312 11.367 1 87.12 54 ALA B O 1
ATOM 1699 N N . GLU B 1 55 ? -1.2 17.141 11.039 1 87.12 55 GLU B N 1
ATOM 1700 C CA . GLU B 1 55 ? -2.01 17.953 11.93 1 87.12 55 GLU B CA 1
ATOM 1701 C C . GLU B 1 55 ? -1.518 17.859 13.367 1 87.12 55 GLU B C 1
ATOM 1703 O O . GLU B 1 55 ? -1.401 18.859 14.062 1 87.12 55 GLU B O 1
ATOM 1708 N N . ILE B 1 56 ? -1.242 16.672 13.734 1 85.12 56 ILE B N 1
ATOM 1709 C CA . ILE B 1 56 ? -0.792 16.422 15.094 1 85.12 56 ILE B CA 1
ATOM 1710 C C . ILE B 1 56 ? 0.55 17.109 15.328 1 85.12 56 ILE B C 1
ATOM 1712 O O . ILE B 1 56 ? 0.768 17.719 16.375 1 85.12 56 ILE B O 1
ATOM 1716 N N . SER B 1 57 ? 1.355 17 14.32 1 83.5 57 SER B N 1
ATOM 1717 C CA . SER B 1 57 ? 2.674 17.609 14.469 1 83.5 57 SER B CA 1
ATOM 1718 C C . SER B 1 57 ? 2.58 19.125 14.531 1 83.5 57 SER B C 1
ATOM 1720 O O . SER B 1 57 ? 3.322 19.781 15.273 1 83.5 57 SER B O 1
ATOM 1722 N N . LEU B 1 58 ? 1.745 19.703 13.82 1 81 58 LEU B N 1
ATOM 1723 C CA . LEU B 1 58 ? 1.539 21.141 13.844 1 81 58 LEU B CA 1
ATOM 1724 C C . LEU B 1 58 ? 0.991 21.594 15.195 1 81 58 LEU B C 1
ATOM 1726 O O . LEU B 1 58 ? 1.424 22.609 15.734 1 81 58 LEU B O 1
ATOM 1730 N N . GLU B 1 59 ? 0.096 20.891 15.664 1 81.62 59 GLU B N 1
ATOM 1731 C CA . GLU B 1 59 ? -0.503 21.219 16.953 1 81.62 59 GLU B CA 1
ATOM 1732 C C . GLU B 1 59 ? 0.519 21.109 18.078 1 81.62 59 GLU B C 1
ATOM 1734 O O . GLU B 1 59 ? 0.478 21.891 19.031 1 81.62 59 GLU B O 1
ATOM 1739 N N . ALA B 1 60 ? 1.411 20.125 17.922 1 77.44 60 ALA B N 1
ATOM 1740 C CA . ALA B 1 60 ? 2.428 19.906 18.953 1 77.44 60 ALA B CA 1
ATOM 1741 C C . ALA B 1 60 ? 3.596 20.875 18.781 1 77.44 60 ALA B C 1
ATOM 1743 O O . ALA B 1 60 ? 4.574 20.812 19.531 1 77.44 60 ALA B O 1
ATOM 1744 N N . GLU B 1 61 ? 3.418 21.812 17.812 1 73.06 61 GLU B N 1
ATOM 1745 C CA . GLU B 1 61 ? 4.492 22.75 17.516 1 73.06 61 GLU B CA 1
ATOM 1746 C C . GLU B 1 61 ? 5.816 22.016 17.297 1 73.06 61 GLU B C 1
ATOM 1748 O O . GLU B 1 61 ? 6.863 22.469 17.781 1 73.06 61 GLU B O 1
ATOM 1753 N N . ALA B 1 62 ? 5.59 20.844 16.75 1 65.81 62 ALA B N 1
ATOM 1754 C CA . ALA B 1 62 ? 6.805 20.094 16.453 1 65.81 62 ALA B CA 1
ATOM 1755 C C . ALA B 1 62 ? 7.68 20.844 15.453 1 65.81 62 ALA B C 1
ATOM 1757 O O . ALA B 1 62 ? 7.172 21.562 14.586 1 65.81 62 ALA B O 1
ATOM 1758 N N . GLU B 1 63 ? 8.961 20.828 15.789 1 63.72 63 GLU B N 1
ATOM 1759 C CA . GLU B 1 63 ? 9.922 21.5 14.922 1 63.72 63 GLU B CA 1
ATOM 1760 C C . GLU B 1 63 ? 9.789 21.031 13.477 1 63.72 63 GLU B C 1
ATOM 1762 O O . GLU B 1 63 ? 9.891 21.812 12.539 1 63.72 63 GLU B O 1
ATOM 1767 N N . ALA B 1 64 ? 9.594 19.688 13.352 1 63.44 64 ALA B N 1
ATOM 1768 C CA . ALA B 1 64 ? 9.477 19.141 12 1 63.44 64 ALA B CA 1
ATOM 1769 C C . ALA B 1 64 ? 8.156 18.406 11.82 1 63.44 64 ALA B C 1
ATOM 1771 O O . ALA B 1 64 ? 7.652 17.781 12.758 1 63.44 64 ALA B O 1
ATOM 1772 N N . LYS B 1 65 ? 7.605 18.516 10.68 1 77.81 65 LYS B N 1
ATOM 1773 C CA . LYS B 1 65 ? 6.367 17.828 10.344 1 77.81 65 LYS B CA 1
ATOM 1774 C C . LYS B 1 65 ? 6.605 16.328 10.156 1 77.81 65 LYS B C 1
ATOM 1776 O O . LYS B 1 65 ? 7.602 15.922 9.555 1 77.81 65 LYS B O 1
ATOM 1781 N N . HIS B 1 66 ? 5.816 15.547 10.898 1 84.19 66 HIS B N 1
ATOM 1782 C CA . HIS B 1 66 ? 5.852 14.102 10.742 1 84.19 66 HIS B CA 1
ATOM 1783 C C . HIS B 1 66 ? 5.207 13.672 9.43 1 84.19 66 HIS B C 1
ATOM 1785 O O . HIS B 1 66 ? 4.18 12.984 9.43 1 84.19 66 HIS B O 1
ATOM 1791 N N . SER B 1 67 ? 5.824 14.031 8.344 1 80.44 67 SER B N 1
ATOM 1792 C CA . SER B 1 67 ? 5.117 13.93 7.07 1 80.44 67 SER B CA 1
ATOM 1793 C C . SER B 1 67 ? 5.582 12.711 6.273 1 80.44 67 SER B C 1
ATOM 1795 O O . SER B 1 67 ? 4.949 12.328 5.289 1 80.44 67 SER B O 1
ATOM 1797 N N . GLN B 1 68 ? 6.605 12.117 6.727 1 87.12 68 GLN B N 1
ATOM 1798 C CA . GLN B 1 68 ? 7.168 11.031 5.938 1 87.12 68 GLN B CA 1
ATOM 1799 C C . GLN B 1 68 ? 6.805 9.672 6.531 1 87.12 68 GLN B C 1
ATOM 1801 O O . GLN B 1 68 ? 7.051 9.422 7.711 1 87.12 68 GLN B O 1
ATOM 1806 N N . LEU B 1 69 ? 6.223 8.859 5.734 1 93.06 69 LEU B N 1
ATOM 1807 C CA . LEU B 1 69 ? 5.945 7.492 6.168 1 93.06 69 LEU B CA 1
ATOM 1808 C C . LEU B 1 69 ? 7.234 6.684 6.273 1 93.06 69 LEU B C 1
ATOM 1810 O O . LEU B 1 69 ? 7.949 6.52 5.285 1 93.06 69 LEU B O 1
ATOM 1814 N N . ILE B 1 70 ? 7.5 6.238 7.465 1 94.25 70 ILE B N 1
ATOM 1815 C CA . ILE B 1 70 ? 8.711 5.48 7.742 1 94.25 70 ILE B CA 1
ATOM 1816 C C . ILE B 1 70 ? 8.438 3.988 7.57 1 94.25 70 ILE B C 1
ATOM 1818 O O . ILE B 1 70 ? 9.25 3.268 6.98 1 94.25 70 ILE B O 1
ATOM 1822 N N . SER B 1 71 ? 7.32 3.557 8.109 1 96.75 71 SER B N 1
ATOM 1823 C CA . SER B 1 71 ? 6.91 2.16 8 1 96.75 71 SER B CA 1
ATOM 1824 C C . SER B 1 71 ? 5.406 2.008 8.203 1 96.75 71 SER B C 1
ATOM 1826 O O . SER B 1 71 ? 4.762 2.885 8.781 1 96.75 71 SER B O 1
ATOM 1828 N N . MET B 1 72 ? 4.922 0.91 7.711 1 97.75 72 MET B N 1
ATOM 1829 C CA . MET B 1 72 ? 3.494 0.639 7.855 1 97.75 72 MET B CA 1
ATOM 1830 C C . MET B 1 72 ? 3.229 -0.861 7.902 1 97.75 72 MET B C 1
ATOM 1832 O O . MET B 1 72 ? 3.861 -1.633 7.184 1 97.75 72 MET B O 1
ATOM 1836 N N . HIS B 1 73 ? 2.338 -1.187 8.703 1 98.38 73 HIS B N 1
ATOM 1837 C CA . HIS B 1 73 ? 1.766 -2.527 8.703 1 98.38 73 HIS B CA 1
ATOM 1838 C C . HIS B 1 73 ? 0.293 -2.5 8.312 1 98.38 73 HIS B C 1
ATOM 1840 O O . HIS B 1 73 ? -0.457 -1.627 8.758 1 98.38 73 HIS B O 1
ATOM 1846 N N . ALA B 1 74 ? -0.066 -3.361 7.461 1 97.94 74 ALA B N 1
ATOM 1847 C CA . ALA B 1 74 ? -1.454 -3.486 7.023 1 97.94 74 ALA B CA 1
ATOM 1848 C C . ALA B 1 74 ? -1.972 -4.902 7.242 1 97.94 74 ALA B C 1
ATOM 1850 O O . ALA B 1 74 ? -1.257 -5.879 6.996 1 97.94 74 ALA B O 1
ATOM 1851 N N . SER B 1 75 ? -3.139 -5.031 7.734 1 97.38 75 SER B N 1
ATOM 1852 C CA . SER B 1 75 ? -3.848 -6.297 7.867 1 97.38 75 SER B CA 1
ATOM 1853 C C . SER B 1 75 ? -5.246 -6.215 7.266 1 97.38 75 SER B C 1
ATOM 1855 O O . SER B 1 75 ? -6 -5.281 7.555 1 97.38 75 SER B O 1
ATOM 1857 N N . PHE B 1 76 ? -5.566 -7.141 6.461 1 95.06 76 PHE B N 1
ATOM 1858 C CA . PHE B 1 76 ? -6.836 -7.129 5.742 1 95.06 76 PHE B CA 1
ATOM 1859 C C . PHE B 1 76 ? -7.766 -8.219 6.27 1 95.06 76 PHE B C 1
ATOM 1861 O O . PHE B 1 76 ? -7.445 -9.406 6.199 1 95.06 76 PHE B O 1
ATOM 1868 N N . SER B 1 77 ? -8.852 -7.719 6.742 1 91.56 77 SER B N 1
ATOM 1869 C CA . SER B 1 77 ? -9.742 -8.625 7.465 1 91.56 77 SER B CA 1
ATOM 1870 C C . SER B 1 77 ? -10.852 -9.148 6.562 1 91.56 77 SER B C 1
ATOM 1872 O O . SER B 1 77 ? -11.406 -10.219 6.805 1 91.56 77 SER B O 1
ATOM 1874 N N . SER B 1 78 ? -11.273 -8.375 5.609 1 87.38 78 SER B N 1
ATOM 1875 C CA . SER B 1 78 ? -12.344 -8.773 4.707 1 87.38 78 SER B CA 1
ATOM 1876 C C . SER B 1 78 ? -12.219 -8.086 3.352 1 87.38 78 SER B C 1
ATOM 1878 O O . SER B 1 78 ? -11.375 -7.207 3.174 1 87.38 78 SER B O 1
ATOM 1880 N N . SER B 1 79 ? -13.016 -8.516 2.465 1 85.81 79 SER B N 1
ATOM 1881 C CA . SER B 1 79 ? -13.047 -7.879 1.153 1 85.81 79 SER B CA 1
ATOM 1882 C C . SER B 1 79 ? -13.664 -6.484 1.234 1 85.81 79 SER B C 1
ATOM 1884 O O . SER B 1 79 ? -14.492 -6.215 2.104 1 85.81 79 SER B O 1
ATOM 1886 N N . THR B 1 80 ? -13.086 -5.633 0.553 1 88.62 80 THR B N 1
ATOM 1887 C CA . THR B 1 80 ? -13.625 -4.285 0.399 1 88.62 80 THR B CA 1
ATOM 1888 C C . THR B 1 80 ? -14.375 -4.148 -0.924 1 88.62 80 THR B C 1
ATOM 1890 O O . THR B 1 80 ? -13.969 -4.727 -1.935 1 88.62 80 THR B O 1
ATOM 1893 N N . ARG B 1 81 ? -15.5 -3.473 -0.896 1 89.19 81 ARG B N 1
ATOM 1894 C CA . ARG B 1 81 ? -16.266 -3.23 -2.117 1 89.19 81 ARG B CA 1
ATOM 1895 C C . ARG B 1 81 ? -15.734 -2.006 -2.859 1 89.19 81 ARG B C 1
ATOM 1897 O O . ARG B 1 81 ? -15.516 -0.955 -2.254 1 89.19 81 ARG B O 1
ATOM 1904 N N . GLY B 1 82 ? -15.43 -2.219 -4.129 1 85.75 82 GLY B N 1
ATOM 1905 C CA . GLY B 1 82 ? -15.078 -1.098 -4.988 1 85.75 82 GLY B CA 1
ATOM 1906 C C . GLY B 1 82 ? -16.266 -0.196 -5.297 1 85.75 82 GLY B C 1
ATOM 1907 O O . GLY B 1 82 ? -17.422 -0.622 -5.207 1 85.75 82 GLY B O 1
ATOM 1908 N N . ASN B 1 83 ? -15.898 1.077 -5.582 1 86.75 83 ASN B N 1
ATOM 1909 C CA . ASN B 1 83 ? -16.906 2.078 -5.906 1 86.75 83 ASN B CA 1
ATOM 1910 C C . ASN B 1 83 ? -17.922 2.227 -4.785 1 86.75 83 ASN B C 1
ATOM 1912 O O . ASN B 1 83 ? -19.125 2.316 -5.039 1 86.75 83 ASN B O 1
ATOM 1916 N N . ALA B 1 84 ? -17.562 2.049 -3.67 1 91.38 84 ALA B N 1
ATOM 1917 C CA . ALA B 1 84 ? -18.406 2.186 -2.48 1 91.38 84 ALA B CA 1
ATOM 1918 C C . ALA B 1 84 ? -17.75 3.111 -1.456 1 91.38 84 ALA B C 1
ATOM 1920 O O . ALA B 1 84 ? -16.531 3.314 -1.479 1 91.38 84 ALA B O 1
ATOM 1921 N N . GLU B 1 85 ? -18.625 3.627 -0.641 1 94.94 85 GLU B N 1
ATOM 1922 C CA . GLU B 1 85 ? -18.141 4.523 0.406 1 94.94 85 GLU B CA 1
ATOM 1923 C C . GLU B 1 85 ? -17.422 3.752 1.5 1 94.94 85 GLU B C 1
ATOM 1925 O O . GLU B 1 85 ? -17.781 2.621 1.824 1 94.94 85 GLU B O 1
ATOM 1930 N N . ALA B 1 86 ? -16.406 4.355 1.979 1 96.75 86 ALA B N 1
ATOM 1931 C CA . ALA B 1 86 ? -15.648 3.824 3.109 1 96.75 86 ALA B CA 1
ATOM 1932 C C . ALA B 1 86 ? -15.281 4.934 4.094 1 96.75 86 ALA B C 1
ATOM 1934 O O . ALA B 1 86 ? -15.227 6.109 3.721 1 96.75 86 ALA B O 1
ATOM 1935 N N . VAL B 1 87 ? -15.172 4.52 5.301 1 98.19 87 VAL B N 1
ATOM 1936 C CA . VAL B 1 87 ? -14.711 5.422 6.352 1 98.19 87 VAL B CA 1
ATOM 1937 C C . VAL B 1 87 ? -13.344 4.973 6.855 1 98.19 87 VAL B C 1
ATOM 1939 O O . VAL B 1 87 ? -13.109 3.775 7.047 1 98.19 87 VAL B O 1
ATOM 1942 N N . ILE B 1 88 ? -12.445 5.875 7.008 1 98.38 88 ILE B N 1
ATOM 1943 C CA . ILE B 1 88 ? -11.148 5.613 7.625 1 98.38 88 ILE B CA 1
ATOM 1944 C C . ILE B 1 88 ? -11.031 6.395 8.93 1 98.38 88 ILE B C 1
ATOM 1946 O O . ILE B 1 88 ? -11.055 7.629 8.93 1 98.38 88 ILE B O 1
ATOM 1950 N N . GLU B 1 89 ? -10.938 5.641 10.016 1 98.69 89 GLU B N 1
ATOM 1951 C CA . GLU B 1 89 ? -10.711 6.23 11.328 1 98.69 89 GLU B CA 1
ATOM 1952 C C . GLU B 1 89 ? -9.234 6.164 11.719 1 98.69 89 GLU B C 1
ATOM 1954 O O . GLU B 1 89 ? -8.625 5.09 11.703 1 98.69 89 GLU B O 1
ATOM 1959 N N . VAL B 1 90 ? -8.688 7.312 12.039 1 98.5 90 VAL B N 1
ATOM 1960 C CA . VAL B 1 90 ? -7.266 7.387 12.359 1 98.5 90 VAL B CA 1
ATOM 1961 C C . VAL B 1 90 ? -7.09 7.867 13.805 1 98.5 90 VAL B C 1
ATOM 1963 O O . VAL B 1 90 ? -7.695 8.859 14.211 1 98.5 90 VAL B O 1
ATOM 1966 N N . GLU B 1 91 ? -6.273 7.168 14.539 1 97.5 91 GLU B N 1
ATOM 1967 C CA . GLU B 1 91 ? -5.949 7.539 15.914 1 97.5 91 GLU B CA 1
ATOM 1968 C C . GLU B 1 91 ? -4.438 7.551 16.141 1 97.5 91 GLU B C 1
ATOM 1970 O O . GLU B 1 91 ? -3.725 6.68 15.641 1 97.5 91 GLU B O 1
ATOM 1975 N N . ALA B 1 92 ? -4.004 8.547 16.859 1 96.38 92 ALA B N 1
ATOM 1976 C CA . ALA B 1 92 ? -2.6 8.578 17.266 1 96.38 92 ALA B CA 1
ATOM 1977 C C . ALA B 1 92 ? -2.355 7.688 18.469 1 96.38 92 ALA B C 1
ATOM 1979 O O . ALA B 1 92 ? -2.943 7.902 19.531 1 96.38 92 ALA B O 1
ATOM 1980 N N . LEU B 1 93 ? -1.508 6.738 18.266 1 97.31 93 LEU B N 1
ATOM 1981 C CA . LEU B 1 93 ? -1.17 5.852 19.359 1 97.31 93 LEU B CA 1
ATOM 1982 C C . LEU B 1 93 ? -0.053 6.445 20.219 1 97.31 93 LEU B C 1
ATOM 1984 O O . LEU B 1 93 ? -0.052 6.293 21.438 1 97.31 93 LEU B O 1
ATOM 1988 N N . ARG B 1 94 ? 0.832 7.117 19.578 1 94.38 94 ARG B N 1
ATOM 1989 C CA . ARG B 1 94 ? 1.983 7.727 20.234 1 94.38 94 ARG B CA 1
ATOM 1990 C C . ARG B 1 94 ? 2.527 8.891 19.422 1 94.38 94 ARG B C 1
ATOM 1992 O O . ARG B 1 94 ? 2.6 8.812 18.188 1 94.38 94 ARG B O 1
ATOM 1999 N N . THR B 1 95 ? 2.85 9.93 20.078 1 91.38 95 THR B N 1
ATOM 2000 C CA . THR B 1 95 ? 3.51 11.07 19.453 1 91.38 95 THR B CA 1
ATOM 2001 C C . THR B 1 95 ? 4.758 11.469 20.234 1 91.38 95 THR B C 1
ATOM 2003 O O . THR B 1 95 ? 4.695 11.688 21.453 1 91.38 95 THR B O 1
ATOM 2006 N N . SER B 1 96 ? 5.805 11.344 19.594 1 86.94 96 SER B N 1
ATOM 2007 C CA . SER B 1 96 ? 7.062 11.844 20.156 1 86.94 96 SER B CA 1
ATOM 2008 C C . SER B 1 96 ? 7.488 13.141 19.484 1 86.94 96 SER B C 1
ATOM 2010 O O . SER B 1 96 ? 6.719 13.734 18.719 1 86.94 96 SER B O 1
ATOM 2012 N N . ARG B 1 97 ? 8.758 13.578 19.75 1 83.12 97 ARG B N 1
ATOM 2013 C CA . ARG B 1 97 ? 9.289 14.805 19.172 1 83.12 97 ARG B CA 1
ATOM 2014 C C . ARG B 1 97 ? 9.477 14.656 17.656 1 83.12 97 ARG B C 1
ATOM 2016 O O . ARG B 1 97 ? 9.234 15.602 16.906 1 83.12 97 ARG B O 1
ATOM 2023 N N . SER B 1 98 ? 9.766 13.375 17.234 1 85.44 98 SER B N 1
ATOM 2024 C CA . SER B 1 98 ? 10.164 13.234 15.836 1 85.44 98 SER B CA 1
ATOM 2025 C C . SER B 1 98 ? 9.242 12.273 15.086 1 85.44 98 SER B C 1
ATOM 2027 O O . SER B 1 98 ? 9.328 12.148 13.867 1 85.44 98 SER B O 1
ATOM 2029 N N . THR B 1 99 ? 8.344 11.633 15.852 1 91.5 99 THR B N 1
ATOM 2030 C CA . THR B 1 99 ? 7.535 10.641 15.148 1 91.5 99 THR B CA 1
ATOM 2031 C C . THR B 1 99 ? 6.117 10.609 15.711 1 91.5 99 THR B C 1
ATOM 2033 O O . THR B 1 99 ? 5.898 10.945 16.875 1 91.5 99 THR B O 1
ATOM 2036 N N . SER B 1 100 ? 5.219 10.234 14.914 1 94.06 100 SER B N 1
ATOM 2037 C CA . SER B 1 100 ? 3.857 9.867 15.289 1 94.06 100 SER B CA 1
ATOM 2038 C C . SER B 1 100 ? 3.525 8.445 14.844 1 94.06 100 SER B C 1
ATOM 2040 O O . SER B 1 100 ? 3.752 8.078 13.695 1 94.06 100 SER B O 1
ATOM 2042 N N . THR B 1 101 ? 3.084 7.645 15.766 1 96.56 101 THR B N 1
ATOM 2043 C CA . THR B 1 101 ? 2.561 6.316 15.461 1 96.56 101 THR B CA 1
ATOM 2044 C C . THR B 1 101 ? 1.035 6.336 15.414 1 96.56 101 THR B C 1
ATOM 2046 O O . THR B 1 101 ? 0.381 6.711 16.391 1 96.56 101 THR B O 1
ATOM 2049 N N . LEU B 1 102 ? 0.542 5.914 14.273 1 98.12 102 LEU B N 1
ATOM 2050 C CA . LEU B 1 102 ? -0.896 6.027 14.062 1 98.12 102 LEU B CA 1
ATOM 2051 C C . LEU B 1 102 ? -1.514 4.668 13.758 1 98.12 102 LEU B C 1
ATOM 2053 O O . LEU B 1 102 ? -0.853 3.797 13.188 1 98.12 102 LEU B O 1
ATOM 2057 N N . LEU B 1 103 ? -2.75 4.508 14.18 1 98.69 103 LEU B N 1
ATOM 2058 C CA . LEU B 1 103 ? -3.607 3.389 13.797 1 98.69 103 LEU B CA 1
ATOM 2059 C C . LEU B 1 103 ? -4.762 3.861 12.922 1 98.69 103 LEU B C 1
ATOM 2061 O O . LEU B 1 103 ? -5.43 4.848 13.25 1 98.69 103 LEU B O 1
ATOM 2065 N N . ALA B 1 104 ? -4.953 3.213 11.781 1 98.69 104 ALA B N 1
ATOM 2066 C CA . ALA B 1 104 ? -6.094 3.508 10.922 1 98.69 104 ALA B CA 1
ATOM 2067 C C . ALA B 1 104 ? -6.969 2.273 10.734 1 98.69 104 ALA B C 1
ATOM 2069 O O . ALA B 1 104 ? -6.461 1.16 10.57 1 98.69 104 ALA B O 1
ATOM 2070 N N . ARG B 1 105 ? -8.242 2.457 10.805 1 98.69 105 ARG B N 1
ATOM 2071 C CA . ARG B 1 105 ? -9.242 1.43 10.523 1 98.69 105 ARG B CA 1
ATOM 2072 C C . ARG B 1 105 ? -10.07 1.797 9.297 1 98.69 105 ARG B C 1
ATOM 2074 O O . ARG B 1 105 ? -10.633 2.893 9.219 1 98.69 105 ARG B O 1
ATOM 2081 N N . LEU B 1 106 ? -10.062 0.955 8.328 1 98.25 106 LEU B N 1
ATOM 2082 C CA . LEU B 1 106 ? -10.914 1.121 7.152 1 98.25 106 LEU B CA 1
ATOM 2083 C C . LEU B 1 106 ? -12.211 0.33 7.301 1 98.25 106 LEU B C 1
ATOM 2085 O O . LEU B 1 106 ? -12.18 -0.894 7.453 1 98.25 106 LEU B O 1
ATOM 2089 N N . LEU B 1 107 ? -13.289 1.061 7.191 1 98.19 107 LEU B N 1
ATOM 2090 C CA . LEU B 1 107 ? -14.594 0.45 7.406 1 98.19 107 LEU B CA 1
ATOM 2091 C C . LEU B 1 107 ? -15.492 0.634 6.184 1 98.19 107 LEU B C 1
ATOM 2093 O O . LEU B 1 107 ? -15.477 1.693 5.555 1 98.19 107 LEU B O 1
ATOM 2097 N N . GLN B 1 108 ? -16.25 -0.332 5.871 1 96.06 108 GLN B N 1
ATOM 2098 C CA . GLN B 1 108 ? -17.391 -0.258 4.969 1 96.06 108 GLN B CA 1
ATOM 2099 C C . GLN B 1 108 ? -18.641 -0.828 5.629 1 96.06 108 GLN B C 1
ATOM 2101 O O . GLN B 1 108 ? -18.625 -1.938 6.16 1 96.06 108 GLN B O 1
ATOM 2106 N N . ASP B 1 109 ? -19.734 -0.025 5.609 1 94.62 109 ASP B N 1
ATOM 2107 C CA . ASP B 1 109 ? -20.984 -0.423 6.254 1 94.62 109 ASP B CA 1
ATOM 2108 C C . ASP B 1 109 ? -20.75 -0.851 7.699 1 94.62 109 ASP B C 1
ATOM 2110 O O . ASP B 1 109 ? -21.219 -1.909 8.125 1 94.62 109 ASP B O 1
ATOM 2114 N N . ASP B 1 110 ? -19.875 -0.192 8.352 1 94.44 110 ASP B N 1
ATOM 2115 C CA . ASP B 1 110 ? -19.562 -0.338 9.766 1 94.44 110 ASP B CA 1
ATOM 2116 C C . ASP B 1 110 ? -18.828 -1.654 10.031 1 94.44 110 ASP B C 1
ATOM 2118 O O . ASP B 1 110 ? -18.766 -2.109 11.18 1 94.44 110 ASP B O 1
ATOM 2122 N N . LYS B 1 111 ? -18.375 -2.24 8.953 1 96.06 111 LYS B N 1
ATOM 2123 C CA . LYS B 1 111 ? -17.562 -3.451 9.07 1 96.06 111 LYS B CA 1
ATOM 2124 C C . LYS B 1 111 ? -16.094 -3.152 8.812 1 96.06 111 LYS B C 1
ATOM 2126 O O . LYS B 1 111 ? -15.75 -2.439 7.867 1 96.06 111 LYS B O 1
ATOM 2131 N N . LEU B 1 112 ? -15.25 -3.74 9.703 1 97.12 112 LEU B N 1
ATOM 2132 C CA . LEU B 1 112 ? -13.812 -3.564 9.555 1 97.12 112 LEU B CA 1
ATOM 2133 C C . LEU B 1 112 ? -13.289 -4.355 8.359 1 97.12 112 LEU B C 1
ATOM 2135 O O . LEU B 1 112 ? -13.469 -5.574 8.289 1 97.12 112 LEU B O 1
ATOM 2139 N N . CYS B 1 113 ? -12.648 -3.648 7.484 1 96.25 113 CYS B N 1
ATOM 2140 C CA . CYS B 1 113 ? -12.117 -4.277 6.281 1 96.25 113 CYS B CA 1
ATOM 2141 C C . CYS B 1 113 ? -10.602 -4.438 6.367 1 96.25 113 CYS B C 1
ATOM 2143 O O . CYS B 1 113 ? -10.047 -5.418 5.867 1 96.25 113 CYS B O 1
ATOM 2145 N N . ALA B 1 114 ? -9.969 -3.488 7.016 1 97.38 114 ALA B N 1
ATOM 2146 C CA . ALA B 1 114 ? -8.516 -3.494 7.133 1 97.38 114 ALA B CA 1
ATOM 2147 C C . ALA B 1 114 ? -8.055 -2.578 8.258 1 97.38 114 ALA B C 1
ATOM 2149 O O . ALA B 1 114 ? -8.75 -1.632 8.625 1 97.38 114 ALA B O 1
ATOM 2150 N N . CYS B 1 115 ? -6.914 -2.889 8.805 1 98.5 115 CYS B N 1
ATOM 2151 C CA . CYS B 1 115 ? -6.246 -2.074 9.812 1 98.5 115 CYS B CA 1
ATOM 2152 C C . CYS B 1 115 ? -4.816 -1.751 9.391 1 98.5 115 CYS B C 1
ATOM 2154 O O . CYS B 1 115 ? -4.125 -2.596 8.82 1 98.5 115 CYS B O 1
ATOM 2156 N N . PHE B 1 116 ? -4.418 -0.56 9.719 1 98.5 116 PHE B N 1
ATOM 2157 C CA . PHE B 1 116 ? -3.088 -0.08 9.359 1 98.5 116 PHE B CA 1
ATOM 2158 C C . PHE B 1 116 ? -2.414 0.591 10.547 1 98.5 116 PHE B C 1
ATOM 2160 O O . PHE B 1 116 ? -3.053 1.338 11.289 1 98.5 116 PHE B O 1
ATOM 2167 N N . THR B 1 117 ? -1.161 0.262 10.766 1 98.62 117 THR B N 1
ATOM 2168 C CA . THR B 1 117 ? -0.331 1.018 11.695 1 98.62 117 THR B CA 1
ATOM 2169 C C . THR B 1 117 ? 0.851 1.656 10.977 1 98.62 117 THR B C 1
A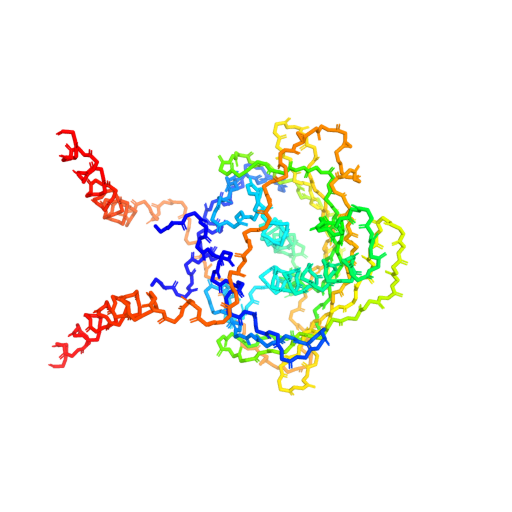TOM 2171 O O . THR B 1 117 ? 1.539 0.994 10.195 1 98.62 117 THR B O 1
ATOM 2174 N N . GLY B 1 118 ? 1.004 2.912 11.172 1 97.94 118 GLY B N 1
ATOM 2175 C CA . GLY B 1 118 ? 2.072 3.629 10.5 1 97.94 118 GLY B CA 1
ATOM 2176 C C . GLY B 1 118 ? 2.885 4.508 11.43 1 97.94 118 GLY B C 1
ATOM 2177 O O . GLY B 1 118 ? 2.363 5.012 12.43 1 97.94 118 GLY B O 1
ATOM 2178 N N . ILE B 1 119 ? 4.129 4.605 11.141 1 96.56 119 ILE B N 1
ATOM 2179 C CA . ILE B 1 119 ? 5.027 5.535 11.82 1 96.56 119 ILE B CA 1
ATOM 2180 C C . ILE B 1 119 ? 5.422 6.656 10.859 1 96.56 119 ILE B C 1
ATOM 2182 O O . ILE B 1 119 ? 5.934 6.395 9.766 1 96.56 119 ILE B O 1
ATOM 2186 N N . TYR B 1 120 ? 5.125 7.816 11.164 1 94 120 TYR B N 1
ATOM 2187 C CA . TYR B 1 120 ? 5.461 8.992 10.375 1 94 120 TYR B CA 1
ATOM 2188 C C . TYR B 1 120 ? 6.52 9.836 11.078 1 94 120 TYR B C 1
ATOM 2190 O O . TYR B 1 120 ? 6.441 10.062 12.289 1 94 120 TYR B O 1
ATOM 2198 N N . GLY B 1 121 ? 7.48 10.211 10.266 1 90 121 GLY B N 1
ATOM 2199 C CA . GLY B 1 121 ? 8.555 11.008 10.836 1 90 121 GLY B CA 1
ATOM 2200 C C . GLY B 1 121 ? 8.984 12.156 9.953 1 90 121 GLY B C 1
ATOM 2201 O O . GLY B 1 121 ? 8.367 12.414 8.914 1 90 121 GLY B O 1
ATOM 2202 N N . ASP B 1 122 ? 9.953 12.867 10.438 1 75.5 122 ASP B N 1
ATOM 2203 C CA . ASP B 1 122 ? 10.523 13.992 9.695 1 75.5 122 ASP B CA 1
ATOM 2204 C C . ASP B 1 122 ? 11.547 13.508 8.672 1 75.5 122 ASP B C 1
ATOM 2206 O O . ASP B 1 122 ? 11.992 12.359 8.719 1 75.5 122 ASP B O 1
ATOM 2210 N N . HIS B 1 123 ? 11.602 14.242 7.461 1 60.78 123 HIS B N 1
ATOM 2211 C CA . HIS B 1 123 ? 12.562 13.938 6.41 1 60.78 123 HIS B CA 1
ATOM 2212 C C . HIS B 1 123 ? 13.938 13.633 6.992 1 60.78 123 HIS B C 1
ATOM 2214 O O . HIS B 1 123 ? 14.711 12.859 6.414 1 60.78 123 HIS B O 1
ATOM 2220 N N . THR B 1 124 ? 14.266 14.391 7.961 1 53.75 124 THR B N 1
ATOM 2221 C CA . THR B 1 124 ? 15.586 14.156 8.555 1 53.75 124 THR B CA 1
ATOM 2222 C C . THR B 1 124 ? 15.711 12.719 9.039 1 53.75 124 THR B C 1
ATOM 2224 O O . THR B 1 124 ? 16.812 12.203 9.195 1 53.75 124 THR B O 1
ATOM 2227 N N . ALA B 1 125 ? 14.602 12.219 9.289 1 49.19 125 ALA B N 1
ATOM 2228 C CA . ALA B 1 125 ? 14.664 10.859 9.828 1 49.19 125 ALA B CA 1
ATOM 2229 C C . ALA B 1 125 ? 15.148 9.875 8.773 1 49.19 125 ALA B C 1
ATOM 2231 O O . ALA B 1 125 ? 15.711 8.82 9.109 1 49.19 125 ALA B O 1
ATOM 2232 N N . LEU B 1 126 ? 14.773 10.133 7.473 1 48.47 126 LEU B N 1
ATOM 2233 C CA . LEU B 1 126 ? 15.258 9.281 6.387 1 48.47 126 LEU B CA 1
ATOM 2234 C C . LEU B 1 126 ? 16.547 9.852 5.793 1 48.47 126 LEU B C 1
ATOM 2236 O O . LEU B 1 126 ? 17.203 9.188 4.988 1 48.47 126 LEU B O 1
ATOM 2240 N N . ASP B 1 127 ? 16.656 11.297 5.613 1 42.84 127 ASP B N 1
ATOM 2241 C CA . ASP B 1 127 ? 17.812 11.922 4.969 1 42.84 127 ASP B CA 1
ATOM 2242 C C . ASP B 1 127 ? 19.109 11.5 5.648 1 42.84 127 ASP B C 1
ATOM 2244 O O . ASP B 1 127 ? 19.312 11.781 6.832 1 42.84 127 ASP B O 1
ATOM 2248 N N . GLY B 1 128 ? 19.938 10.719 5.527 1 36.66 128 GLY B N 1
ATOM 2249 C CA . GLY B 1 128 ? 21.219 11.344 5.27 1 36.66 128 GLY B CA 1
ATOM 2250 C C . GLY B 1 128 ? 21.141 12.5 4.289 1 36.66 128 GLY B C 1
ATOM 2251 O O . GLY B 1 128 ? 21.891 13.477 4.41 1 36.66 128 GLY B O 1
ATOM 2252 N N . GLY B 1 129 ? 20.844 12.43 2.768 1 32.59 129 GLY B N 1
ATOM 2253 C CA . GLY B 1 129 ? 20.969 13.523 1.817 1 32.59 129 GLY B CA 1
ATOM 2254 C C . GLY B 1 129 ? 19.812 14.492 1.864 1 32.59 129 GLY B C 1
ATOM 2255 O O . GLY B 1 129 ? 18.734 14.164 2.381 1 32.59 129 GLY B O 1
ATOM 2256 N N . SER B 1 130 ? 20.062 15.883 1.803 1 32.28 130 SER B N 1
ATOM 2257 C CA . SER B 1 130 ? 19.391 17.172 1.773 1 32.28 130 SER B CA 1
ATOM 2258 C C . SER B 1 130 ? 18.203 17.172 0.812 1 32.28 130 SER B C 1
ATOM 2260 O O . SER B 1 130 ? 18.344 17.516 -0.363 1 32.28 130 SER B O 1
ATOM 2262 N N . GLY B 1 131 ? 17.391 16.297 0.601 1 30.17 131 GLY B N 1
ATOM 2263 C CA . GLY B 1 131 ? 16.406 16.5 -0.448 1 30.17 131 GLY B CA 1
ATOM 2264 C C . GLY B 1 131 ? 15.445 17.641 -0.146 1 30.17 131 GLY B C 1
ATOM 2265 O O . GLY B 1 131 ? 15.297 18.047 1.01 1 30.17 131 GLY B O 1
ATOM 2266 N N . PHE B 1 132 ? 15.109 18.531 -1.149 1 27.12 132 PHE B N 1
ATOM 2267 C CA . PHE B 1 132 ? 14.297 19.719 -1.323 1 27.12 132 PHE B CA 1
ATOM 2268 C C . PHE B 1 132 ? 12.859 19.484 -0.872 1 27.12 132 PHE B C 1
ATOM 2270 O O . PHE B 1 132 ? 12.273 18.453 -1.191 1 27.12 132 PHE B O 1
ATOM 2277 N N . GLU B 1 133 ? 12.5 19.969 0.172 1 31.03 133 GLU B N 1
ATOM 2278 C CA . GLU B 1 133 ? 11.188 20.078 0.807 1 31.03 133 GLU B CA 1
ATOM 2279 C C . GLU B 1 133 ? 10.188 20.766 -0.116 1 31.03 133 GLU B C 1
ATOM 2281 O O . GLU B 1 133 ? 10.352 21.938 -0.453 1 31.03 133 GLU B O 1
ATOM 2286 N N . LEU B 1 134 ? 9.609 20.266 -1.204 1 30.11 134 LEU B N 1
ATOM 2287 C CA . LEU B 1 134 ? 8.555 21.109 -1.743 1 30.11 134 LEU B CA 1
ATOM 2288 C C . LEU B 1 134 ? 7.406 21.25 -0.753 1 30.11 134 LEU B C 1
ATOM 2290 O O . LEU B 1 134 ? 6.969 20.25 -0.164 1 30.11 134 LEU B O 1
ATOM 2294 N N . PRO B 1 135 ? 7.184 22.406 -0.26 1 28.64 135 PRO B N 1
ATOM 2295 C CA . PRO B 1 135 ? 6.055 22.688 0.632 1 28.64 135 PRO B CA 1
ATOM 2296 C C . PRO B 1 135 ? 4.746 22.078 0.139 1 28.64 135 PRO B C 1
ATOM 2298 O O . PRO B 1 135 ? 4.559 21.906 -1.068 1 28.64 135 PRO B O 1
ATOM 2301 N N . ALA B 1 136 ? 4.09 21.25 0.909 1 31.5 136 ALA B N 1
ATOM 2302 C CA . ALA B 1 136 ? 2.727 20.812 0.634 1 31.5 136 ALA B CA 1
ATOM 2303 C C . ALA B 1 136 ? 1.91 21.922 -0.023 1 31.5 136 ALA B C 1
ATOM 2305 O O . ALA B 1 136 ? 1.956 23.078 0.412 1 31.5 136 ALA B O 1
ATOM 2306 N N . PRO B 1 137 ? 1.556 21.844 -1.238 1 31.77 137 PRO B N 1
ATOM 2307 C CA . PRO B 1 137 ? 0.728 22.953 -1.717 1 31.77 137 PRO B CA 1
ATOM 2308 C C . PRO B 1 137 ? -0.326 23.391 -0.699 1 31.77 137 PRO B C 1
ATOM 2310 O O . PRO B 1 137 ? -0.844 22.562 0.049 1 31.77 137 PRO B O 1
ATOM 2313 N N . GLU B 1 138 ? -0.203 24.547 -0.172 1 28.7 138 GLU B N 1
ATOM 2314 C CA . GLU B 1 138 ? -1.298 25.172 0.561 1 28.7 138 GLU B CA 1
ATOM 2315 C C . GLU B 1 138 ? -2.633 24.938 -0.141 1 28.7 138 GLU B C 1
ATOM 2317 O O . GLU B 1 138 ? -2.854 25.453 -1.245 1 28.7 138 GLU B O 1
ATOM 2322 N N . LEU B 1 139 ? -3.221 23.688 0.022 1 33.62 139 LEU B N 1
ATOM 2323 C CA . LEU B 1 139 ? -4.582 23.625 -0.503 1 33.62 139 LEU B CA 1
ATOM 2324 C C . LEU B 1 139 ? -5.387 24.844 -0.065 1 33.62 139 LEU B C 1
ATOM 2326 O O . LEU B 1 139 ? -5.422 25.172 1.121 1 33.62 139 LEU B O 1
ATOM 2330 N N . PRO B 1 140 ? -5.531 25.891 -0.936 1 33 140 PRO B N 1
ATOM 2331 C CA . PRO B 1 140 ? -6.348 27.031 -0.535 1 33 140 PRO B CA 1
ATOM 2332 C C . PRO B 1 140 ? -7.605 26.625 0.232 1 33 140 PRO B C 1
ATOM 2334 O O . PRO B 1 140 ? -8.078 25.484 0.091 1 33 140 PRO B O 1
ATOM 2337 N N . ALA B 1 141 ? -8.141 27.375 1.241 1 31.3 141 ALA B N 1
ATOM 2338 C CA . ALA B 1 141 ? -9.43 27.328 1.94 1 31.3 141 ALA B CA 1
ATOM 2339 C C . ALA B 1 141 ? -10.57 27.062 0.967 1 31.3 141 ALA B C 1
ATOM 2341 O O . ALA B 1 141 ? -10.453 27.344 -0.229 1 31.3 141 ALA B O 1
ATOM 2342 N N . SER B 1 142 ? -11.719 26.266 1.261 1 31.89 142 SER B N 1
ATOM 2343 C CA . SER B 1 142 ? -12.93 25.859 0.56 1 31.89 142 SER B CA 1
ATOM 2344 C C . SER B 1 142 ? -13.438 26.969 -0.36 1 31.89 142 SER B C 1
ATOM 2346 O O . SER B 1 142 ? -14.211 26.719 -1.286 1 31.89 142 SER B O 1
ATOM 2348 N N . SER B 1 143 ? -13.281 28.219 -0.109 1 32.91 143 SER B N 1
ATOM 2349 C CA . SER B 1 143 ? -13.992 29.25 -0.851 1 32.91 143 SER B CA 1
ATOM 2350 C C . SER B 1 143 ? -13.508 29.328 -2.293 1 32.91 143 SER B C 1
ATOM 2352 O O . SER B 1 143 ? -14.289 29.625 -3.203 1 32.91 143 SER B O 1
ATOM 2354 N N . ALA B 1 144 ? -12.258 29.531 -2.514 1 33.25 144 ALA B N 1
ATOM 2355 C CA . ALA B 1 144 ? -11.789 29.922 -3.836 1 33.25 144 ALA B CA 1
ATOM 2356 C C . ALA B 1 144 ? -11.75 28.734 -4.789 1 33.25 144 ALA B C 1
ATOM 2358 O O . ALA B 1 144 ? -11.453 28.891 -5.977 1 33.25 144 ALA B O 1
ATOM 2359 N N . CYS B 1 145 ? -11.68 27.562 -4.41 1 38.44 145 CYS B N 1
ATOM 2360 C CA . CYS B 1 145 ? -11.641 26.406 -5.309 1 38.44 145 CYS B CA 1
ATOM 2361 C C . CYS B 1 145 ? -12.984 26.219 -6.004 1 38.44 145 CYS B 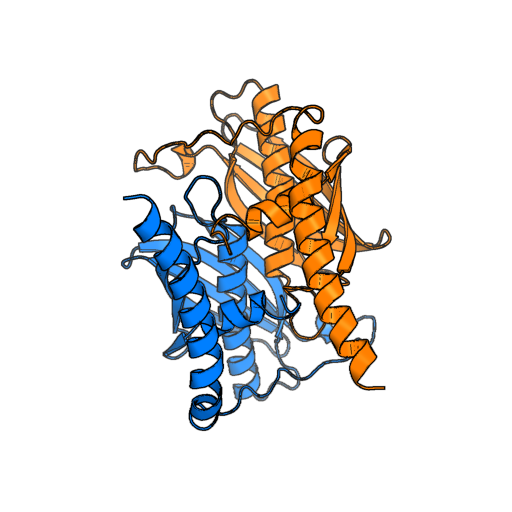C 1
ATOM 2363 O O . CYS B 1 145 ? -13.148 25.312 -6.809 1 38.44 145 CYS B O 1
ATOM 2365 N N . MET B 1 146 ? -14.07 26.891 -5.66 1 31.23 146 MET B N 1
ATOM 2366 C CA . MET B 1 146 ? -15.383 26.828 -6.281 1 31.23 146 MET B CA 1
ATOM 2367 C C . MET B 1 146 ? -15.336 27.344 -7.719 1 31.23 146 MET B C 1
ATOM 2369 O O . MET B 1 146 ? -16.281 27.156 -8.477 1 31.23 146 MET B O 1
ATOM 2373 N N . SER B 1 147 ? -14.469 28.344 -7.977 1 32.91 147 SER B N 1
ATOM 2374 C CA . SER B 1 147 ? -14.719 28.938 -9.281 1 32.91 147 SER B CA 1
ATOM 2375 C C . SER B 1 147 ? -14.219 28.031 -10.406 1 32.91 147 SER B C 1
ATOM 2377 O O . SER B 1 147 ? -14.82 28 -11.484 1 32.91 147 SER B O 1
ATOM 2379 N N . ALA B 1 148 ? -13.055 27.406 -10.234 1 34.5 148 ALA B N 1
ATOM 2380 C CA . ALA B 1 148 ? -12.5 26.766 -11.414 1 34.5 148 ALA B CA 1
ATOM 2381 C C . ALA B 1 148 ? -13.062 25.359 -11.586 1 34.5 148 ALA B C 1
ATOM 2383 O O . ALA B 1 148 ? -12.844 24.703 -12.617 1 34.5 148 ALA B O 1
ATOM 2384 N N . MET B 1 149 ? -13.859 24.766 -10.766 1 36.53 149 MET B N 1
ATOM 2385 C CA . MET B 1 149 ? -14.461 23.422 -10.734 1 36.53 149 MET B CA 1
ATOM 2386 C C . MET B 1 149 ? -15.539 23.297 -11.797 1 36.53 149 MET B C 1
ATOM 2388 O O . MET B 1 149 ? -15.805 22.188 -12.281 1 36.53 149 MET B O 1
ATOM 2392 N N . PRO B 1 150 ? -16.188 24.312 -12.109 1 35.28 150 PRO B N 1
ATOM 2393 C CA . PRO B 1 150 ? -17.266 24.125 -13.086 1 35.28 150 PRO B CA 1
ATOM 2394 C C . PRO B 1 150 ? -16.75 23.766 -14.477 1 35.28 150 PRO B C 1
ATOM 2396 O O . PRO B 1 150 ? -17.375 22.953 -15.172 1 35.28 150 PRO B O 1
ATOM 2399 N N . HIS B 1 151 ? -15.617 24.266 -14.875 1 40 151 HIS B N 1
ATOM 2400 C CA . HIS B 1 151 ? -15.211 24.047 -16.266 1 40 151 HIS B CA 1
ATOM 2401 C C . HIS B 1 151 ? -14.633 22.641 -16.438 1 40 151 HIS B C 1
ATOM 2403 O O . HIS B 1 151 ? -14.891 21.984 -17.453 1 40 151 HIS B O 1
ATOM 2409 N N . LEU B 1 152 ? -13.844 22.156 -15.453 1 37.44 152 LEU B N 1
ATOM 2410 C CA . LEU B 1 152 ? -13.266 20.828 -15.633 1 37.44 152 LEU B CA 1
ATOM 2411 C C . LEU B 1 152 ? -14.32 19.75 -15.422 1 37.44 152 LEU B C 1
ATOM 2413 O O . LEU B 1 152 ? -14.359 18.766 -16.172 1 37.44 152 LEU B O 1
ATOM 2417 N N . MET B 1 153 ? -15.297 19.922 -14.594 1 37.75 153 MET B N 1
ATOM 2418 C CA . MET B 1 153 ? -16.422 19 -14.461 1 37.75 153 MET B CA 1
ATOM 2419 C C . MET B 1 153 ? -17.297 19.047 -15.703 1 37.75 153 MET B C 1
ATOM 2421 O O . MET B 1 153 ? -17.875 18.016 -16.094 1 37.75 153 MET B O 1
ATOM 2425 N N . LYS B 1 154 ? -17.422 20.203 -16.281 1 43.56 154 LYS B N 1
ATOM 2426 C CA . LYS B 1 154 ? -18.172 20.328 -17.531 1 43.56 154 LYS B CA 1
ATOM 2427 C C . LYS B 1 154 ? -17.469 19.594 -18.672 1 43.56 154 LYS B C 1
ATOM 2429 O O . LYS B 1 154 ? -18.109 18.922 -19.484 1 43.56 154 LYS B O 1
ATOM 2434 N N . SER B 1 155 ? -16.188 19.562 -18.719 1 40.69 155 SER B N 1
ATOM 2435 C CA . SER B 1 155 ? -15.453 18.875 -19.766 1 40.69 155 SER B CA 1
ATOM 2436 C C . SER B 1 155 ? -15.484 17.359 -19.578 1 40.69 155 SER B C 1
ATOM 2438 O O . SER B 1 155 ? -15.617 16.609 -20.531 1 40.69 155 SER B O 1
ATOM 2440 N N . MET B 1 156 ? -15.516 16.906 -18.344 1 41.47 156 MET B N 1
ATOM 2441 C CA . MET B 1 156 ? -15.625 15.477 -18.078 1 41.47 156 MET B CA 1
ATOM 2442 C C . MET B 1 156 ? -17.062 15 -18.266 1 41.47 156 MET B C 1
ATOM 2444 O O . MET B 1 156 ? -17.297 13.891 -18.734 1 41.47 156 MET B O 1
ATOM 2448 N N . GLU B 1 157 ? -18 15.812 -17.969 1 44.19 157 GLU B N 1
ATOM 2449 C CA . GLU B 1 157 ? -19.391 15.547 -18.312 1 44.19 157 GLU B CA 1
ATOM 2450 C C . GLU B 1 157 ? -19.578 15.531 -19.828 1 44.19 157 GLU B C 1
ATOM 2452 O O . GLU B 1 157 ? -20.391 14.75 -20.344 1 44.19 157 GLU B O 1
ATOM 2457 N N . GLY B 1 158 ? -18.922 16.359 -20.484 1 39.97 158 GLY B N 1
ATOM 2458 C CA . GLY B 1 158 ? -18.969 16.328 -21.938 1 39.97 158 GLY B CA 1
ATOM 2459 C C . GLY B 1 158 ? -18.391 15.055 -22.531 1 39.97 158 GLY B C 1
ATOM 2460 O O .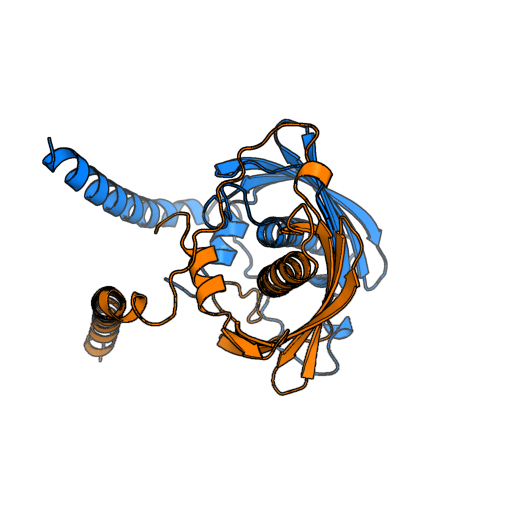 GLY B 1 158 ? -18.953 14.484 -23.469 1 39.97 158 GLY B O 1
ATOM 2461 N N . LEU B 1 159 ? -17.391 14.516 -22.016 1 41.06 159 LEU B N 1
ATOM 2462 C CA . LEU B 1 159 ? -16.797 13.273 -22.5 1 41.06 159 LEU B CA 1
ATOM 2463 C C . LEU B 1 159 ? -17.672 12.078 -22.109 1 41.06 159 LEU B C 1
ATOM 2465 O O . LEU B 1 159 ? -17.812 11.133 -22.891 1 41.06 159 LEU B O 1
ATOM 2469 N N . ARG B 1 160 ? -18.266 12.055 -20.953 1 40.53 160 ARG B N 1
ATOM 2470 C CA . ARG B 1 160 ? -19.266 11.062 -20.625 1 40.53 160 ARG B CA 1
ATOM 2471 C C . ARG B 1 160 ? -20.469 11.164 -21.547 1 40.53 160 ARG B C 1
ATOM 2473 O O . ARG B 1 160 ? -21.078 10.148 -21.922 1 40.53 160 ARG B O 1
ATOM 2480 N N . SER B 1 161 ? -20.812 12.32 -21.797 1 43.12 161 SER B N 1
ATOM 2481 C CA . SER B 1 161 ? -21.922 12.508 -22.719 1 43.12 161 SER B CA 1
ATOM 2482 C C . SER B 1 161 ? -21.578 12 -24.109 1 43.12 161 SER B C 1
ATOM 2484 O O . SER B 1 161 ? -22.406 11.406 -24.797 1 43.12 161 SER B O 1
ATOM 2486 N N . LEU B 1 162 ? -20.406 12.047 -24.562 1 43.5 162 LEU B N 1
ATOM 2487 C CA . LEU B 1 162 ? -20.031 11.469 -25.844 1 43.5 162 LEU B CA 1
ATOM 2488 C C . LEU B 1 162 ? -20.016 9.945 -25.781 1 43.5 162 LEU B C 1
ATOM 2490 O O . LEU B 1 162 ? -20.375 9.273 -26.75 1 43.5 162 LEU B O 1
ATOM 2494 N N . GLY B 1 163 ? -19.625 9.375 -24.688 1 37.56 163 GLY B N 1
ATOM 2495 C CA . GLY B 1 163 ? -19.719 7.938 -24.531 1 37.56 163 GLY B CA 1
ATOM 2496 C C . GLY B 1 163 ? -21.141 7.445 -24.406 1 37.56 163 GLY B C 1
ATOM 2497 O O . GLY B 1 163 ? -21.453 6.32 -24.812 1 37.56 163 GLY B O 1
ATOM 2498 N N . GLN B 1 164 ? -21.953 8.242 -23.781 1 37.47 164 GLN B N 1
ATOM 2499 C CA . GLN B 1 164 ? -23.375 7.883 -23.797 1 37.47 164 GLN B CA 1
ATOM 2500 C C . GLN B 1 164 ? -23.953 8 -25.203 1 37.47 164 GLN B C 1
ATOM 2502 O O . GLN B 1 164 ? -24.891 7.289 -25.547 1 37.47 164 GLN B O 1
ATOM 2507 N N . LEU B 1 165 ? -23.469 8.883 -26.031 1 38.19 165 LEU B N 1
ATOM 2508 C CA . LEU B 1 165 ? -24.016 8.969 -27.375 1 38.19 165 LEU B CA 1
ATOM 2509 C C . LEU B 1 165 ? -23.688 7.715 -28.172 1 38.19 165 LEU B C 1
ATOM 2511 O O . LEU B 1 165 ? -24.484 7.293 -29.031 1 38.19 165 LEU B O 1
ATOM 2515 N N . ARG B 1 166 ? -22.625 7.137 -28 1 35.97 166 ARG B N 1
ATOM 2516 C CA . ARG B 1 166 ? -22.375 5.926 -28.766 1 35.97 166 ARG B CA 1
ATOM 2517 C C . ARG B 1 166 ? -23.312 4.801 -28.328 1 35.97 166 ARG B C 1
ATOM 2519 O O . ARG B 1 166 ? -23.641 3.918 -29.125 1 35.97 166 ARG B O 1
ATOM 2526 N N . ALA B 1 167 ? -23.703 4.809 -26.969 1 37.91 167 ALA B N 1
ATOM 2527 C CA . ALA B 1 167 ? -24.625 3.75 -26.562 1 37.91 167 ALA B CA 1
ATOM 2528 C C . ALA B 1 167 ? -25.984 3.91 -27.234 1 37.91 167 ALA B C 1
ATOM 2530 O O . ALA B 1 167 ? -26.688 2.926 -27.453 1 37.91 167 ALA B O 1
ATOM 2531 N N . ASN B 1 168 ? -26.297 5.105 -27.469 1 36.41 168 ASN B N 1
ATOM 2532 C CA . ASN B 1 168 ? -27.625 5.254 -28.062 1 36.41 168 ASN B CA 1
ATOM 2533 C C . ASN B 1 168 ? -27.609 4.906 -29.547 1 36.41 168 ASN B C 1
ATOM 2535 O O . ASN B 1 168 ? -28.672 4.77 -30.172 1 36.41 168 ASN B O 1
ATOM 2539 N N . ILE B 1 169 ? -26.469 4.977 -30.141 1 36.28 169 ILE B N 1
ATOM 2540 C CA . ILE B 1 169 ? -26.594 4.723 -31.578 1 36.28 169 ILE B CA 1
ATOM 2541 C C . ILE B 1 169 ? -26.844 3.234 -31.812 1 36.28 169 ILE B C 1
ATOM 2543 O O . ILE B 1 169 ? -27.359 2.844 -32.844 1 36.28 169 ILE B O 1
ATOM 2547 N N . SER B 1 170 ? -26.312 2.332 -30.891 1 35.81 170 SER B N 1
ATOM 2548 C CA . SER B 1 170 ? -26.469 0.967 -31.391 1 35.81 170 SER B CA 1
ATOM 2549 C C . SER B 1 170 ? -27.859 0.429 -31.094 1 35.81 170 SER B C 1
ATOM 2551 O O . SER B 1 170 ? -28.172 -0.714 -31.438 1 35.81 170 SER B O 1
ATOM 2553 N N . HIS B 1 171 ? -28.812 1.182 -30.516 1 29.84 171 HIS B N 1
ATOM 2554 C CA . HIS B 1 171 ? -30.094 0.548 -30.766 1 29.84 171 HIS B CA 1
ATOM 2555 C C . HIS B 1 171 ? -30.688 1.021 -32.094 1 29.84 171 HIS B C 1
ATOM 2557 O O . HIS B 1 171 ? -30.547 2.189 -32.469 1 29.84 171 HIS B O 1
#

Secondary structure (DSSP, 8-state):
--TTHHHHHHHHH-EEEETTEEEEEE-GGGEETTEE-HHHHHHHHHHHHHHHHHHHHHHTT-SS---EEEEEEEEE-SPPPTTEEEEEEEEEEEE-SSEEEEEEEEEETTEEEEEEEEEEE-GGGT-SS------------TTGGGTTHHHHHHHHHHHHHHHHHHHHH--/--TTHHHHHHHHH-EEEETTEEEEEE-GGGEETTEE-HHHHHHHHHHHHHHHHHHHHHHTT-SS---EEEEEEEEE-SPPPTTEEEEEEEEEEEE-SSEEEEEEEEEETTEEEEEEEEEEE-GGGT-SS------------TTGGGTTHHHHHHHHHHHHHHHHHHHHH--

Foldseek 3Di:
DDPCPPVVVLLVQWDDPDQQKTKGAAACVQDDPQFHDVVVVVVSLLSSQLVNQQVVCVVVVQPFGLRAWPDKDKDFDATDHHRAMKMKGKDFPDDDSFKTWMKIFIDDPNHTGMIMIIITGGPVVVDPDPDDPPDDPPPPDPPPVVPVVVPVVVVVVVVVVVVVVVVVVVD/DDPCPPVVVLLVQWDDPDQQKTKGAAACVQDDPQFHDVVVVVVSLLSSQLVNQQVVCVVVVQPFGLRAWPDKDKDFDATDHHRAMKMKGKDFPDDDSFKTWMKIFIDDPNHTGMIMIIITGGPVVVDPDDDDPPDDPPPDDPPPVVPVVVVVVVVVVVVVVVVVVVVVVVD

pLDDT: mean 72.32, std 25.32, range [27.12, 98.75]

Sequence (342 aa):
MPRAAFNLLALQRLHRSARGVYRTRISHSFDIGGEPNRGYLSFVAGLAMGRTAAEISLEAEAEAKHSQLISMHASFSSSTRGNAEAVIEVEALRTSRSTSTLLARLLQDDKLCACFTGIYGDHTALDGGSGFELPAPELPASSACMSAMPHLMKSMEGLRSLGQLRANISHMPRAAFNLLALQRLHRSARGVYRTRISHSFDIGGEPNRGYLSFVAGLAMGRTAAEISLEAEAEAKHSQLISMHASFSSSTRGNAEAVIEVEALRTSRSTSTLLARLLQDDKLCACFTGIYGDHTALDGGSGFELPAPELPASSACMSAMPHLMKSMEGLRSLGQLRANISH